Protein AF-A0A975F1Y7-F1 (afdb_monomer)

Foldseek 3Di:
DDDDDDDDDDDDDDDDDDDDDDDDDDDDDDDDDDDDDDDPPDDPPPPDDPCVPDPPVDDDDADPVCCCVPVNDDPDDLVPLDKQDWQLWAWAWAADPVFIAIWIKGKAKDFDAQEEAEAQQEDPQCVVLLVLLLLLLVVVCCVVVLDHPVSNRGMYMYMYIPPSVDHGYDQFCSLVSNRSNNSHSNRFTWDILEYETFGAGNVFFTHADPRVQRSLQNSVVSNRAEYEGALVCPVVVVVHDCVSCPNHHYHHDGGSVVVCCNTGPDDPPPPDPDPDD

pLDDT: mean 81.06, std 23.64, range [28.02, 98.81]

Structure (mmCIF, N/CA/C/O backbone):
data_AF-A0A975F1Y7-F1
#
_entry.id   AF-A0A975F1Y7-F1
#
loop_
_atom_site.group_PDB
_atom_site.id
_atom_site.type_symbol
_atom_site.label_atom_id
_atom_site.label_alt_id
_atom_site.label_comp_id
_atom_site.label_asym_id
_atom_site.label_entity_id
_atom_site.label_seq_id
_atom_site.pdbx_PDB_ins_code
_atom_site.Cartn_x
_atom_site.Cartn_y
_atom_site.Cartn_z
_atom_site.occupancy
_atom_site.B_iso_or_equiv
_atom_site.auth_seq_id
_atom_site.auth_comp_id
_atom_site.auth_asym_id
_atom_site.auth_atom_id
_atom_site.pdbx_PDB_model_num
ATOM 1 N N . MET A 1 1 ? -8.663 46.714 28.901 1.00 43.34 1 MET A N 1
ATOM 2 C CA . MET A 1 1 ? -7.211 46.955 29.043 1.00 43.34 1 MET A CA 1
ATOM 3 C C . MET A 1 1 ? -6.594 46.725 27.679 1.00 43.34 1 MET A C 1
ATOM 5 O O . MET A 1 1 ? -6.976 45.753 27.040 1.00 43.34 1 MET A O 1
ATOM 9 N N . ALA A 1 2 ? -5.765 47.654 27.210 1.00 31.47 2 ALA A N 1
ATOM 10 C CA . ALA A 1 2 ? -5.126 47.614 25.894 1.00 31.47 2 ALA A CA 1
ATOM 11 C C . ALA A 1 2 ? -3.602 47.457 26.053 1.00 31.47 2 ALA A C 1
ATOM 13 O O . ALA A 1 2 ? -3.114 47.397 27.181 1.00 31.47 2 ALA A O 1
ATOM 14 N N . ALA A 1 3 ? -2.886 47.345 24.935 1.00 35.34 3 ALA A N 1
ATOM 15 C CA . ALA A 1 3 ? -1.436 47.178 24.909 1.00 35.34 3 ALA A CA 1
ATOM 16 C C . ALA A 1 3 ? -0.674 48.422 25.398 1.00 35.34 3 ALA A C 1
ATOM 18 O O . ALA A 1 3 ? -1.178 49.537 25.275 1.00 35.34 3 ALA A O 1
ATOM 19 N N . ASP A 1 4 ? 0.567 48.211 25.840 1.00 32.22 4 ASP A N 1
ATOM 20 C CA . ASP A 1 4 ? 1.644 49.199 25.727 1.00 32.22 4 ASP A CA 1
ATOM 21 C C . ASP A 1 4 ? 3.014 48.494 25.631 1.00 32.22 4 ASP A C 1
ATOM 23 O O . ASP A 1 4 ? 3.216 47.477 26.303 1.00 32.22 4 ASP A O 1
ATOM 27 N N . SER A 1 5 ? 3.899 48.983 24.750 1.00 32.25 5 SER A N 1
ATOM 28 C CA . SER A 1 5 ? 5.365 48.754 24.672 1.00 32.25 5 SER A CA 1
ATOM 29 C C . SER A 1 5 ? 5.975 49.279 23.349 1.00 32.25 5 SER A C 1
ATOM 31 O O . SER A 1 5 ? 6.384 48.514 22.476 1.00 32.25 5 SER A O 1
ATOM 33 N N . ALA A 1 6 ? 6.086 50.605 23.229 1.00 31.39 6 ALA A N 1
ATOM 34 C CA . ALA A 1 6 ? 7.204 51.285 22.538 1.00 31.39 6 ALA A CA 1
ATOM 35 C C . ALA A 1 6 ? 8.163 51.845 23.630 1.00 31.39 6 ALA A C 1
ATOM 37 O O . ALA A 1 6 ? 7.806 51.778 24.804 1.00 31.39 6 ALA A O 1
ATOM 38 N N . GLU A 1 7 ? 9.375 52.385 23.435 1.00 32.91 7 GLU A N 1
ATOM 39 C CA . GLU A 1 7 ? 10.315 52.662 22.316 1.00 32.91 7 GLU A CA 1
ATOM 40 C C . GLU A 1 7 ? 11.745 52.673 22.964 1.00 32.91 7 GLU A C 1
ATOM 42 O O . GLU A 1 7 ? 11.832 52.498 24.180 1.00 32.91 7 GLU A O 1
ATOM 47 N N . ALA A 1 8 ? 12.936 52.822 22.365 1.00 32.03 8 ALA A N 1
ATOM 48 C CA . ALA A 1 8 ? 13.512 53.177 21.052 1.00 32.03 8 ALA A CA 1
ATOM 49 C C . ALA A 1 8 ? 14.822 52.333 20.880 1.00 32.03 8 ALA A C 1
ATOM 51 O O . ALA A 1 8 ? 15.229 51.674 21.837 1.00 32.03 8 ALA A O 1
ATOM 52 N N . ALA A 1 9 ? 15.516 52.140 19.747 1.00 30.98 9 ALA A N 1
ATOM 53 C CA . ALA A 1 9 ? 15.849 52.918 18.538 1.00 30.98 9 ALA A CA 1
ATOM 54 C C . ALA A 1 9 ? 17.045 53.906 18.665 1.00 30.98 9 ALA A C 1
ATOM 56 O O . ALA A 1 9 ? 16.924 54.943 19.304 1.00 30.98 9 ALA A O 1
ATOM 57 N N . ASP A 1 10 ? 18.169 53.549 18.016 1.00 28.97 10 ASP A N 1
ATOM 58 C CA . ASP A 1 10 ? 19.201 54.395 17.357 1.00 28.97 10 ASP A CA 1
ATOM 59 C C . ASP A 1 10 ? 20.034 53.426 16.455 1.00 28.97 10 ASP A C 1
ATOM 61 O O . ASP A 1 10 ? 20.321 52.310 16.893 1.00 28.97 10 ASP A O 1
ATOM 65 N N . GLU A 1 11 ? 20.224 53.585 15.131 1.00 33.41 11 GLU A N 1
ATOM 66 C CA . GLU A 1 11 ? 21.021 54.578 14.357 1.00 33.41 11 GLU A CA 1
ATOM 67 C C . GLU A 1 11 ? 22.553 54.475 14.623 1.00 33.41 11 GLU A C 1
ATOM 69 O O . GLU A 1 11 ? 22.964 54.374 15.771 1.00 33.41 11 GLU A O 1
ATOM 74 N N . LYS A 1 12 ? 23.503 54.440 13.657 1.00 29.36 12 LYS A N 1
ATOM 75 C CA . LYS A 1 12 ? 23.581 54.729 12.188 1.00 29.36 12 LYS A CA 1
ATOM 76 C C . LYS A 1 12 ? 24.566 53.737 11.488 1.00 29.36 12 LYS A C 1
ATOM 78 O O . LYS A 1 12 ? 25.016 52.806 12.144 1.00 29.36 12 LYS A O 1
ATOM 83 N N . ASP A 1 13 ? 24.990 53.811 10.214 1.00 29.44 13 ASP A N 1
ATOM 84 C CA . ASP A 1 13 ? 24.836 54.792 9.112 1.00 29.44 13 ASP A CA 1
ATOM 85 C C . ASP A 1 13 ? 24.976 54.107 7.721 1.00 29.44 13 ASP A C 1
ATOM 87 O O . ASP A 1 13 ? 25.241 52.905 7.648 1.00 29.44 13 ASP A O 1
ATOM 91 N N . ALA A 1 14 ? 24.809 54.840 6.611 1.00 31.58 14 ALA A N 1
ATOM 92 C CA . ALA A 1 14 ? 24.624 54.280 5.262 1.00 31.58 14 ALA A CA 1
ATOM 93 C C . ALA A 1 14 ? 25.691 54.649 4.202 1.00 31.58 14 ALA A C 1
ATOM 95 O O . ALA A 1 14 ? 26.149 55.785 4.113 1.00 31.58 14 ALA A O 1
ATOM 96 N N . SER A 1 15 ? 26.014 53.699 3.309 1.00 30.84 15 SER A N 1
ATOM 97 C CA . SER A 1 15 ? 26.345 53.896 1.872 1.00 30.84 15 SER A CA 1
ATOM 98 C C . SER A 1 15 ? 26.738 52.556 1.203 1.00 30.84 15 SER A C 1
ATOM 100 O O . SER A 1 15 ? 27.209 51.648 1.874 1.00 30.84 15 SER A O 1
ATOM 102 N N . GLY A 1 16 ? 26.573 52.327 -0.109 1.00 28.02 16 GLY A N 1
ATOM 103 C CA . GLY A 1 16 ? 25.806 53.108 -1.088 1.00 28.02 16 GLY A CA 1
ATOM 104 C C . GLY A 1 16 ? 26.367 53.107 -2.521 1.00 28.02 16 GLY A C 1
ATOM 105 O O . GLY A 1 16 ? 26.964 54.111 -2.905 1.00 28.02 16 GLY A O 1
ATOM 106 N N . LYS A 1 17 ? 26.141 52.039 -3.316 1.00 30.20 17 LYS A N 1
ATOM 107 C CA . LYS A 1 17 ? 26.018 52.048 -4.802 1.00 30.20 17 LYS A CA 1
ATOM 108 C C . LYS A 1 17 ? 25.720 50.653 -5.386 1.00 30.20 17 LYS A C 1
ATOM 110 O O . LYS A 1 17 ? 25.860 49.650 -4.695 1.00 30.20 17 LYS A O 1
ATOM 115 N N . THR A 1 18 ? 25.271 50.623 -6.642 1.00 31.86 18 THR A N 1
ATOM 116 C CA . THR A 1 18 ? 24.782 49.450 -7.396 1.00 31.86 18 THR A CA 1
ATOM 117 C C . THR A 1 18 ? 25.649 49.131 -8.623 1.00 31.86 18 THR A C 1
ATOM 119 O O . THR A 1 18 ? 26.529 49.915 -8.967 1.00 31.86 18 THR A O 1
ATOM 122 N N . GLU A 1 19 ? 25.313 48.024 -9.307 1.00 30.73 19 GLU A N 1
ATOM 123 C CA . GLU A 1 19 ? 25.913 47.506 -10.558 1.00 30.73 19 GLU A CA 1
ATOM 124 C C . GLU A 1 19 ? 27.302 46.856 -10.350 1.00 30.73 19 GLU A C 1
ATOM 126 O O . GLU A 1 19 ? 28.127 47.336 -9.584 1.00 30.73 19 GLU A O 1
ATOM 131 N N . ASN A 1 20 ? 27.613 45.693 -10.933 1.00 29.20 20 ASN A N 1
ATOM 132 C CA . ASN A 1 20 ? 27.282 45.238 -12.289 1.00 29.20 20 ASN A CA 1
ATOM 133 C C . ASN A 1 20 ? 26.962 43.717 -12.362 1.00 29.20 20 ASN A C 1
ATOM 135 O O . ASN A 1 20 ? 27.080 43.002 -11.370 1.00 29.20 20 ASN A O 1
ATOM 139 N N . ALA A 1 21 ? 26.560 43.213 -13.532 1.00 32.88 21 ALA A N 1
ATOM 140 C CA . ALA A 1 21 ? 26.182 41.813 -13.761 1.00 32.88 21 ALA A CA 1
ATOM 141 C C . ALA A 1 21 ? 27.315 40.956 -14.364 1.00 32.88 21 ALA A C 1
ATOM 143 O O . ALA A 1 21 ? 28.029 41.425 -15.247 1.00 32.88 21 ALA A O 1
ATOM 144 N N . ALA A 1 22 ? 27.402 39.674 -13.974 1.00 31.03 22 ALA A N 1
ATOM 145 C CA . ALA A 1 22 ? 27.934 38.578 -14.803 1.00 31.03 22 ALA A CA 1
ATOM 146 C C . ALA A 1 22 ? 27.641 37.190 -14.192 1.00 31.03 22 ALA A C 1
ATOM 148 O O . ALA A 1 22 ? 27.620 37.016 -12.976 1.00 31.03 22 ALA A O 1
ATOM 149 N N . THR A 1 23 ? 27.469 36.181 -15.047 1.00 41.28 23 THR A N 1
ATOM 150 C CA . THR A 1 23 ? 27.440 34.753 -14.680 1.00 41.28 23 THR A CA 1
ATOM 151 C C . THR A 1 23 ? 28.843 34.227 -14.359 1.00 41.28 23 THR A C 1
ATOM 153 O O . THR A 1 23 ? 29.762 34.467 -15.140 1.00 41.28 23 THR A O 1
ATOM 156 N N . GLY A 1 24 ? 29.005 33.440 -13.288 1.00 30.34 24 GLY A N 1
ATOM 157 C CA . GLY A 1 24 ? 30.298 32.858 -12.896 1.00 30.34 24 GLY A CA 1
ATOM 158 C C . GLY A 1 24 ? 30.247 31.352 -12.623 1.00 30.34 24 GLY A C 1
ATOM 159 O O . GLY A 1 24 ? 29.897 30.927 -11.525 1.00 30.34 24 GLY A O 1
ATOM 160 N N . THR A 1 25 ? 30.644 30.532 -13.598 1.00 36.62 25 THR A N 1
ATOM 161 C CA . THR A 1 25 ? 30.942 29.103 -13.389 1.00 36.62 25 THR A CA 1
ATOM 162 C C . THR A 1 25 ? 32.277 28.929 -12.668 1.00 36.62 25 THR A C 1
ATOM 164 O O . THR A 1 25 ? 33.316 29.327 -13.194 1.00 36.62 25 THR A O 1
ATOM 167 N N . ALA A 1 26 ? 32.269 28.282 -11.501 1.00 32.66 26 ALA A N 1
ATOM 168 C CA . ALA A 1 26 ? 33.471 28.015 -10.711 1.00 32.66 26 ALA A CA 1
ATOM 169 C C . ALA A 1 26 ? 34.307 26.849 -11.282 1.00 32.66 26 ALA A C 1
ATOM 171 O O . ALA A 1 26 ? 34.247 25.718 -10.796 1.00 32.66 26 ALA A O 1
ATOM 172 N N . ALA A 1 27 ? 35.106 27.127 -12.314 1.00 32.88 27 ALA A N 1
ATOM 173 C CA . ALA A 1 27 ? 36.232 26.270 -12.681 1.00 32.88 27 ALA A CA 1
ATOM 174 C C . ALA A 1 27 ? 37.335 26.363 -11.607 1.00 32.88 27 ALA A C 1
ATOM 176 O O . ALA A 1 27 ? 37.556 27.431 -11.037 1.00 32.88 27 ALA A O 1
ATOM 177 N N . ARG A 1 28 ? 38.029 25.254 -11.319 1.00 33.81 28 ARG A N 1
ATOM 178 C CA . ARG A 1 28 ? 39.182 25.250 -10.399 1.00 33.81 28 ARG A CA 1
ATOM 179 C C . ARG A 1 28 ? 40.460 25.683 -11.122 1.00 33.81 28 ARG A C 1
ATOM 181 O O . ARG A 1 28 ? 40.644 25.370 -12.295 1.00 33.81 28 ARG A O 1
ATOM 188 N N . GLU A 1 29 ? 41.316 26.404 -10.406 1.00 30.94 29 GLU A N 1
ATOM 189 C CA . GLU A 1 29 ? 42.507 27.065 -10.951 1.00 30.94 29 GLU A CA 1
ATOM 190 C C . GLU A 1 29 ? 43.638 26.091 -11.349 1.00 30.94 29 GLU A C 1
ATOM 192 O O . GLU A 1 29 ? 43.764 25.012 -10.760 1.00 30.94 29 GLU A O 1
ATOM 197 N N . PRO A 1 30 ? 44.492 26.465 -12.324 1.00 35.59 30 PRO A N 1
ATOM 198 C CA . PRO A 1 30 ? 45.658 25.681 -12.717 1.00 35.59 30 PRO A CA 1
ATOM 199 C C . PRO A 1 30 ? 46.852 25.926 -11.780 1.00 35.59 30 PRO A C 1
ATOM 201 O O . PRO A 1 30 ? 47.239 27.067 -11.529 1.00 35.59 30 PRO A O 1
ATOM 204 N N . VAL A 1 31 ? 47.500 24.854 -11.321 1.00 34.03 31 VAL A N 1
ATOM 205 C CA . VAL A 1 31 ? 48.725 24.949 -10.510 1.00 34.03 31 VAL A CA 1
ATOM 206 C C . VAL A 1 31 ? 49.965 24.910 -11.406 1.00 34.03 31 VAL A C 1
ATOM 208 O O . VAL A 1 31 ? 50.196 23.913 -12.078 1.00 34.03 31 VAL A O 1
ATOM 211 N N . ALA A 1 32 ? 50.745 25.995 -11.346 1.00 34.56 32 ALA A N 1
ATOM 212 C CA . ALA A 1 32 ? 52.159 26.153 -11.719 1.00 34.56 32 ALA A CA 1
ATOM 213 C C . ALA A 1 32 ? 52.668 25.578 -13.064 1.00 34.56 32 ALA A C 1
ATOM 215 O O . ALA A 1 32 ? 52.721 24.374 -13.301 1.00 34.56 32 ALA A O 1
ATOM 216 N N . LYS A 1 33 ? 53.218 26.475 -13.890 1.00 37.59 33 LYS A N 1
ATOM 217 C CA . LYS A 1 33 ? 54.216 26.131 -14.912 1.00 37.59 33 LYS A CA 1
ATOM 218 C C . LYS A 1 33 ? 55.631 26.061 -14.311 1.00 37.59 33 LYS A C 1
ATOM 220 O O . LYS A 1 33 ? 55.882 26.595 -13.236 1.00 37.59 33 LYS A O 1
ATOM 225 N N . ASP A 1 34 ? 56.535 25.480 -15.100 1.00 38.31 34 ASP A N 1
ATOM 226 C CA . ASP A 1 34 ? 57.992 25.664 -15.079 1.00 38.31 34 ASP A CA 1
ATOM 227 C C . ASP A 1 34 ? 58.784 25.101 -13.882 1.00 38.31 34 ASP A C 1
ATOM 229 O O . ASP A 1 34 ? 59.298 25.819 -13.026 1.00 38.31 34 ASP A O 1
ATOM 233 N N . ALA A 1 35 ? 59.040 23.791 -13.946 1.00 33.22 35 ALA A N 1
ATOM 234 C CA . ALA A 1 35 ? 60.307 23.207 -13.507 1.00 33.22 35 ALA A CA 1
ATOM 235 C C . ALA A 1 35 ? 60.710 22.051 -14.445 1.00 33.22 35 ALA A C 1
ATOM 237 O O . ALA A 1 35 ? 59.853 21.287 -14.874 1.00 33.22 35 ALA A O 1
ATOM 238 N N . LEU A 1 36 ? 62.018 21.910 -14.711 1.00 34.06 36 LEU A N 1
ATOM 239 C CA . LEU A 1 36 ? 62.652 20.820 -15.481 1.00 34.06 36 LEU A CA 1
ATOM 240 C C . LEU A 1 36 ? 62.218 20.690 -16.958 1.00 34.06 36 LEU A C 1
ATOM 242 O O . LEU A 1 36 ? 61.336 19.914 -17.312 1.00 34.06 36 LEU A O 1
ATOM 246 N N . GLY A 1 37 ? 62.937 21.376 -17.852 1.00 46.44 37 GLY A N 1
ATOM 247 C CA . GLY A 1 37 ? 62.877 21.078 -19.285 1.00 46.44 37 GLY A CA 1
ATOM 248 C C . GLY A 1 37 ? 63.599 19.769 -19.638 1.00 46.44 37 GLY A C 1
ATOM 249 O O . GLY A 1 37 ? 64.687 19.501 -19.125 1.00 46.44 37 GLY A O 1
ATOM 250 N N . HIS A 1 38 ? 63.012 18.991 -20.548 1.00 39.75 38 HIS A N 1
ATOM 251 C CA . HIS A 1 38 ? 63.647 17.936 -21.349 1.00 39.75 38 HIS A CA 1
ATOM 252 C C . HIS A 1 38 ? 63.020 17.946 -22.756 1.00 39.75 38 HIS A C 1
ATOM 254 O O .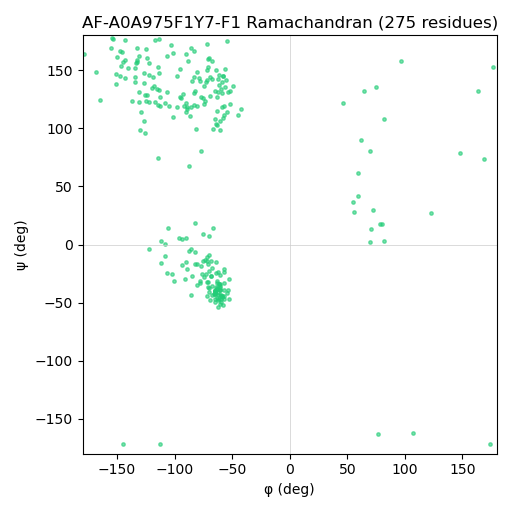 HIS A 1 38 ? 61.939 18.503 -22.945 1.00 39.75 38 HIS A O 1
ATOM 260 N N . ASN A 1 39 ? 63.729 17.395 -23.746 1.00 38.59 39 ASN A N 1
ATOM 261 C CA . ASN A 1 39 ? 63.444 17.603 -25.172 1.00 38.59 39 ASN A CA 1
ATOM 262 C C . ASN A 1 39 ? 62.026 17.174 -25.594 1.00 38.59 39 ASN A C 1
ATOM 264 O O . ASN A 1 39 ? 61.547 16.107 -25.214 1.00 38.59 39 ASN A O 1
ATOM 268 N N . SER A 1 40 ? 61.402 17.971 -26.464 1.00 45.50 40 SER A N 1
ATOM 269 C CA . SER A 1 40 ? 60.035 17.791 -26.979 1.00 45.50 40 SER A CA 1
ATOM 270 C C . SER A 1 40 ? 59.867 16.686 -28.035 1.00 45.50 40 SER A C 1
ATOM 272 O O . SER A 1 40 ? 58.799 16.582 -28.629 1.00 45.50 40 SER A O 1
ATOM 274 N N . ASP A 1 41 ? 60.899 15.870 -28.266 1.00 49.16 41 ASP A N 1
ATOM 275 C CA . ASP A 1 41 ? 60.965 14.891 -29.365 1.00 49.16 41 ASP A CA 1
ATOM 276 C C . ASP A 1 41 ? 60.773 13.434 -28.898 1.00 49.16 41 ASP A C 1
ATOM 278 O O . ASP A 1 41 ? 61.056 12.486 -29.632 1.00 49.16 41 ASP A O 1
ATOM 282 N N . ALA A 1 42 ? 60.284 13.231 -27.672 1.00 43.41 42 ALA A N 1
ATOM 283 C CA . ALA A 1 42 ? 59.738 11.940 -27.269 1.00 43.41 42 ALA A CA 1
ATOM 284 C C . ALA A 1 42 ? 58.367 11.751 -27.950 1.00 43.41 42 ALA A C 1
ATOM 286 O O . ALA A 1 42 ? 57.488 12.596 -27.754 1.00 43.41 42 ALA A O 1
ATOM 287 N N . PRO A 1 43 ? 58.140 10.676 -28.731 1.00 47.28 43 PRO A N 1
ATOM 288 C CA . PRO A 1 43 ? 56.824 10.426 -29.300 1.00 47.28 43 PRO A CA 1
ATOM 289 C C . PRO A 1 43 ? 55.810 10.237 -28.170 1.00 47.28 43 PRO A C 1
ATOM 291 O O . PRO A 1 43 ? 56.075 9.539 -27.188 1.00 47.28 43 PRO A O 1
ATOM 294 N N . VAL A 1 44 ? 54.629 10.839 -28.319 1.00 56.09 44 VAL A N 1
ATOM 295 C CA . VAL A 1 44 ? 53.490 10.524 -27.455 1.00 56.09 44 VAL A CA 1
ATOM 296 C C . VAL A 1 44 ? 53.105 9.082 -27.765 1.00 56.09 44 VAL A C 1
ATOM 298 O O . VAL A 1 44 ? 52.462 8.827 -28.780 1.00 56.09 44 VAL A O 1
ATOM 301 N N . ASN A 1 45 ? 53.552 8.144 -26.924 1.00 56.03 45 ASN A N 1
ATOM 302 C CA . ASN A 1 45 ? 53.195 6.735 -27.054 1.00 56.03 45 ASN A CA 1
A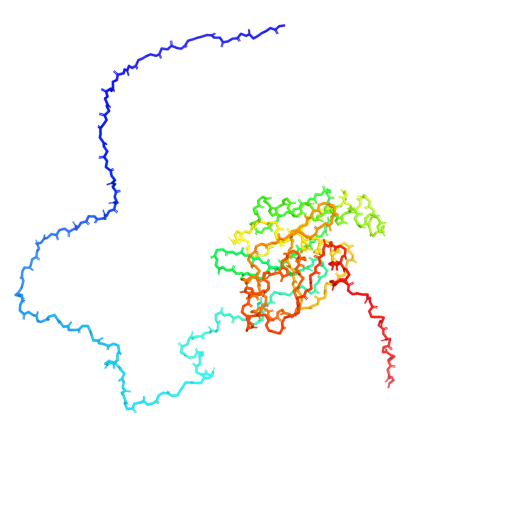TOM 303 C C . ASN A 1 45 ? 51.672 6.626 -27.145 1.00 56.03 45 ASN A C 1
ATOM 305 O O . ASN A 1 45 ? 50.961 7.069 -26.238 1.00 56.03 45 ASN A O 1
ATOM 309 N N . GLU A 1 46 ? 51.192 6.051 -28.247 1.00 62.09 46 GLU A N 1
ATOM 310 C CA . GLU A 1 46 ? 49.773 5.801 -28.460 1.00 62.09 46 GLU A CA 1
ATOM 311 C C . GLU A 1 46 ? 49.229 5.016 -27.264 1.00 62.09 46 GLU A C 1
ATOM 313 O O . GLU A 1 46 ? 49.837 4.032 -26.834 1.00 62.09 46 GLU A O 1
ATOM 318 N N . ILE A 1 47 ? 48.100 5.458 -26.701 1.00 62.97 47 ILE A N 1
ATOM 319 C CA . ILE A 1 47 ? 47.424 4.693 -25.652 1.00 62.97 47 ILE A CA 1
ATOM 320 C C . ILE A 1 47 ? 47.004 3.372 -26.308 1.00 62.97 47 ILE A C 1
ATOM 322 O O . ILE A 1 47 ? 46.190 3.414 -27.235 1.00 62.97 47 ILE A O 1
ATOM 326 N N . PRO A 1 48 ? 47.558 2.219 -25.890 1.00 61.19 48 PRO A N 1
ATOM 327 C CA . PRO A 1 48 ? 47.329 0.969 -26.593 1.00 61.19 48 PRO A CA 1
ATOM 328 C C . PRO A 1 48 ? 45.845 0.611 -26.535 1.00 61.19 48 PRO A C 1
ATOM 330 O O . PRO A 1 48 ? 45.252 0.558 -25.455 1.00 61.19 48 PRO A O 1
ATOM 333 N N . ASP A 1 49 ? 45.259 0.362 -27.708 1.00 67.75 49 ASP A N 1
ATOM 334 C CA . ASP A 1 49 ? 43.885 -0.121 -27.847 1.00 67.75 49 ASP A CA 1
ATOM 335 C C . ASP A 1 49 ? 43.673 -1.330 -26.921 1.00 67.75 49 ASP A C 1
ATOM 337 O O . ASP A 1 49 ? 44.521 -2.227 -26.857 1.00 67.75 49 ASP A O 1
ATOM 341 N N . ALA A 1 50 ? 42.537 -1.384 -26.223 1.00 63.84 50 ALA A N 1
ATOM 342 C CA . ALA A 1 50 ? 42.161 -2.523 -25.389 1.00 63.84 50 ALA A CA 1
ATOM 343 C C . ALA A 1 50 ? 42.217 -3.850 -26.175 1.00 63.84 50 ALA A C 1
ATOM 345 O O . ALA A 1 50 ? 42.547 -4.891 -25.607 1.00 63.84 50 ALA A O 1
ATOM 346 N N . LEU A 1 51 ? 41.979 -3.811 -27.493 1.00 65.06 51 LEU A N 1
ATOM 347 C CA . LEU A 1 51 ? 42.088 -4.965 -28.391 1.00 65.06 51 LEU A CA 1
ATOM 348 C C . LEU A 1 51 ? 43.533 -5.440 -28.649 1.00 65.06 51 LEU A C 1
ATOM 350 O O . LEU A 1 51 ? 43.716 -6.563 -29.117 1.00 65.06 51 LEU A O 1
ATOM 354 N N . SER A 1 52 ? 44.559 -4.633 -28.351 1.00 66.25 52 SER A N 1
ATOM 355 C CA . SER A 1 52 ? 45.979 -5.017 -28.493 1.00 66.25 52 SER A CA 1
ATOM 356 C C . SER A 1 52 ? 46.478 -5.934 -27.369 1.00 66.25 52 SER A C 1
ATOM 358 O O . SER A 1 52 ? 47.461 -6.647 -27.551 1.00 66.25 52 SER A O 1
ATOM 360 N N . PHE A 1 53 ? 45.759 -5.984 -26.242 1.00 66.81 53 PHE A N 1
ATOM 361 C CA . PHE A 1 53 ? 46.011 -6.918 -25.138 1.00 66.81 53 PHE A CA 1
ATOM 362 C C . PHE A 1 53 ? 45.293 -8.266 -25.308 1.00 66.81 53 PHE A C 1
ATOM 364 O O . PHE A 1 53 ? 45.484 -9.172 -24.496 1.00 66.81 53 PHE A O 1
ATOM 371 N N . ILE A 1 54 ? 44.453 -8.413 -26.339 1.00 72.12 54 ILE A N 1
ATOM 372 C CA . ILE A 1 54 ? 43.691 -9.637 -26.592 1.00 72.12 54 ILE A CA 1
ATOM 373 C C . ILE A 1 54 ? 44.507 -10.567 -27.489 1.00 72.12 54 ILE A C 1
ATOM 375 O O . ILE A 1 54 ? 44.732 -10.290 -28.667 1.00 72.12 54 ILE A O 1
ATOM 379 N N . ASP A 1 55 ? 44.902 -11.706 -26.926 1.00 74.69 55 ASP A N 1
ATOM 380 C CA . ASP A 1 55 ? 45.481 -12.831 -27.657 1.00 74.69 55 ASP A CA 1
ATOM 381 C C . ASP A 1 55 ? 44.449 -13.398 -28.649 1.00 74.69 55 ASP A C 1
ATOM 383 O O . ASP A 1 55 ? 43.508 -14.094 -28.264 1.00 74.69 55 ASP A O 1
ATOM 387 N N . LYS A 1 56 ? 44.622 -13.071 -29.934 1.00 70.62 56 LYS A N 1
ATOM 388 C CA . LYS A 1 56 ? 43.679 -13.415 -31.011 1.00 70.62 56 LYS A CA 1
ATOM 389 C C . LYS A 1 56 ? 43.678 -14.900 -31.385 1.00 70.62 56 LYS A C 1
ATOM 391 O O . LYS A 1 56 ? 42.786 -15.315 -32.120 1.00 70.62 56 LYS A O 1
ATOM 396 N N . GLU A 1 57 ? 44.632 -15.694 -30.895 1.00 79.12 57 GLU A N 1
ATOM 397 C CA . GLU A 1 57 ? 44.668 -17.144 -31.123 1.00 79.12 57 GLU A CA 1
ATOM 398 C C . GLU A 1 57 ? 43.981 -17.927 -29.989 1.00 79.12 57 GLU A C 1
ATOM 400 O O . GLU A 1 57 ? 43.566 -19.073 -30.185 1.00 79.12 57 GLU A O 1
ATOM 405 N N . LYS A 1 58 ? 43.770 -17.315 -28.812 1.00 78.19 58 LYS A N 1
ATOM 406 C CA . LYS A 1 58 ? 43.027 -17.937 -27.705 1.00 78.19 58 LYS A CA 1
ATOM 407 C C . LYS A 1 58 ? 41.521 -17.703 -27.799 1.00 78.19 58 LYS A C 1
ATOM 409 O O . LYS A 1 58 ? 41.007 -16.624 -27.519 1.00 78.19 58 LYS A O 1
ATOM 414 N N . THR A 1 59 ? 40.786 -18.779 -28.075 1.00 79.00 59 THR A N 1
ATOM 415 C CA . THR A 1 59 ? 39.330 -18.817 -27.878 1.00 79.00 59 THR A CA 1
ATOM 416 C C . THR A 1 59 ? 39.005 -19.082 -26.408 1.00 79.00 59 THR A C 1
ATOM 418 O O . THR A 1 59 ? 39.341 -20.141 -25.877 1.00 79.00 59 THR A O 1
ATOM 421 N N . TYR A 1 60 ? 38.308 -18.150 -25.758 1.00 79.56 60 TYR A N 1
ATOM 422 C CA . TYR A 1 60 ? 37.789 -18.323 -24.401 1.00 79.56 60 TYR A CA 1
ATOM 423 C C . TYR A 1 60 ? 36.318 -18.740 -24.458 1.00 79.56 60 TYR A C 1
ATOM 425 O O . TYR A 1 60 ? 35.476 -17.992 -24.948 1.00 79.56 60 TYR A O 1
ATOM 433 N N . THR A 1 61 ? 36.005 -19.926 -23.935 1.00 85.75 61 THR A N 1
ATOM 434 C CA . THR A 1 61 ? 34.623 -20.298 -23.597 1.00 85.75 61 THR A CA 1
ATOM 435 C C . THR A 1 61 ? 34.394 -19.925 -22.137 1.00 85.75 61 THR A C 1
ATOM 437 O O . THR A 1 61 ? 35.222 -20.266 -21.298 1.00 85.75 61 THR A O 1
ATOM 440 N N . ILE A 1 62 ? 33.308 -19.206 -21.854 1.00 86.88 62 ILE A N 1
ATOM 441 C CA . ILE A 1 62 ? 32.887 -18.810 -20.505 1.00 86.88 62 ILE A CA 1
ATOM 442 C C . ILE A 1 62 ? 31.455 -19.312 -20.337 1.00 86.88 62 ILE A C 1
ATOM 444 O O . ILE A 1 62 ? 30.593 -18.974 -21.151 1.00 86.88 62 ILE A O 1
ATOM 448 N N . ASP A 1 63 ? 31.206 -20.119 -19.309 1.00 90.06 63 ASP A N 1
ATOM 449 C CA . ASP A 1 63 ? 29.881 -20.663 -19.002 1.00 90.06 63 ASP A CA 1
ATOM 450 C C . ASP A 1 63 ? 29.297 -20.114 -17.683 1.00 90.06 63 ASP A C 1
ATOM 452 O O . ASP A 1 63 ? 29.817 -19.172 -17.081 1.00 90.06 63 ASP A O 1
ATOM 456 N N . SER A 1 64 ? 28.170 -20.677 -17.236 1.00 87.00 64 SER A N 1
ATOM 457 C CA . SER A 1 64 ? 27.499 -20.257 -15.999 1.00 87.00 64 SER A CA 1
ATOM 458 C C . SER A 1 64 ? 28.257 -20.615 -14.712 1.00 87.00 64 SER A C 1
ATOM 460 O O . SER A 1 64 ? 28.025 -19.968 -13.692 1.00 87.00 64 SER A O 1
ATOM 462 N N . ALA A 1 65 ? 29.147 -21.612 -14.728 1.00 87.00 65 ALA A N 1
ATOM 463 C CA . ALA A 1 65 ? 29.986 -21.976 -13.586 1.00 87.00 65 ALA A CA 1
ATOM 464 C C . ALA A 1 65 ? 31.209 -21.048 -13.470 1.00 87.00 65 ALA A C 1
ATOM 466 O O . ALA A 1 65 ? 31.602 -20.674 -12.362 1.00 87.00 65 ALA A O 1
ATOM 467 N N . ASP A 1 66 ? 31.756 -20.599 -14.604 1.00 87.94 66 ASP A N 1
ATOM 468 C CA . ASP A 1 66 ? 32.827 -19.597 -14.667 1.00 87.94 66 ASP A CA 1
ATOM 469 C C . ASP A 1 66 ? 32.429 -18.223 -14.086 1.00 87.94 66 ASP A C 1
ATOM 471 O O . ASP A 1 66 ? 33.301 -17.466 -13.651 1.00 87.94 66 ASP A O 1
ATOM 475 N N . LEU A 1 67 ? 31.136 -17.876 -14.032 1.00 88.12 67 LEU A N 1
ATOM 476 C CA . LEU A 1 67 ? 30.677 -16.543 -13.602 1.00 88.12 67 LEU A CA 1
ATOM 477 C C . LEU A 1 67 ? 31.209 -16.135 -12.219 1.00 88.12 67 LEU A C 1
ATOM 479 O O . LEU A 1 67 ? 31.661 -15.005 -12.057 1.00 88.12 67 LEU A O 1
ATOM 483 N N . ASN A 1 68 ? 31.239 -17.047 -11.242 1.00 85.50 68 ASN A N 1
ATOM 484 C CA . ASN A 1 68 ? 31.736 -16.752 -9.888 1.00 85.50 68 ASN A CA 1
ATOM 485 C C . ASN A 1 68 ? 33.259 -16.487 -9.860 1.00 85.50 68 ASN A C 1
ATOM 487 O O . ASN A 1 68 ? 33.761 -15.743 -9.023 1.00 85.50 68 ASN A O 1
ATOM 491 N N . LYS A 1 69 ? 34.004 -17.061 -10.811 1.00 87.25 69 LYS A N 1
ATOM 492 C CA . LYS A 1 69 ? 35.456 -16.882 -10.970 1.00 87.25 69 LYS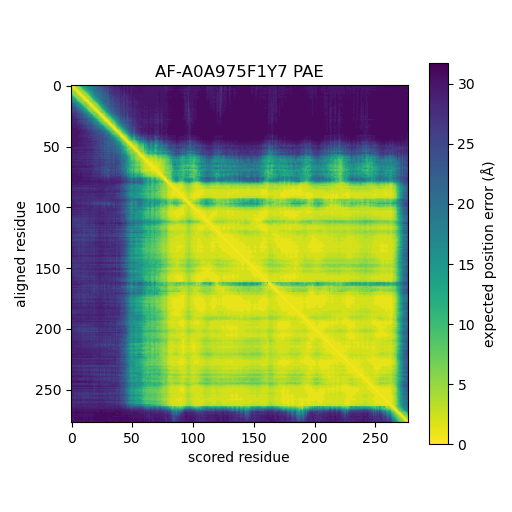 A CA 1
ATOM 493 C C . LYS A 1 69 ? 35.812 -15.539 -11.623 1.00 87.25 69 LYS A C 1
ATOM 495 O O . LYS A 1 69 ? 36.859 -14.989 -11.297 1.00 87.25 69 LYS A O 1
ATOM 500 N N . TYR A 1 70 ? 34.963 -15.009 -12.508 1.00 88.25 70 TYR A N 1
ATOM 501 C CA . TYR A 1 70 ? 35.219 -13.746 -13.221 1.00 88.25 70 TYR A CA 1
ATOM 502 C C . TYR A 1 70 ? 34.487 -12.524 -12.646 1.00 88.25 70 TYR A C 1
ATOM 504 O O . TYR A 1 70 ? 35.015 -11.419 -12.725 1.00 88.25 70 TYR A O 1
ATOM 512 N N . LEU A 1 71 ? 33.295 -12.704 -12.070 1.00 88.38 71 LEU A N 1
ATOM 513 C CA . LEU A 1 71 ? 32.459 -11.628 -11.515 1.00 88.38 71 LEU A CA 1
ATOM 514 C C . LEU A 1 71 ? 32.401 -11.641 -9.977 1.00 88.38 71 LEU A C 1
ATOM 516 O O . LEU A 1 71 ? 31.895 -10.698 -9.374 1.00 88.38 71 LEU A O 1
ATOM 520 N N . GLY A 1 72 ? 32.922 -12.692 -9.337 1.00 85.75 72 GLY A N 1
ATOM 521 C CA . GLY A 1 72 ? 32.780 -12.916 -7.901 1.00 85.75 72 GLY A CA 1
ATOM 522 C C . GLY A 1 72 ? 31.392 -13.434 -7.514 1.00 85.75 72 GLY A C 1
ATOM 523 O O . GLY A 1 72 ? 30.621 -13.922 -8.343 1.00 85.75 72 GLY A O 1
ATOM 524 N N . LYS A 1 73 ? 31.067 -13.330 -6.221 1.00 83.69 73 LYS A N 1
ATOM 525 C CA . LYS A 1 73 ? 29.767 -13.763 -5.690 1.00 83.69 73 LYS A CA 1
ATOM 526 C C . LYS A 1 73 ? 28.618 -12.968 -6.336 1.00 83.69 73 LYS A C 1
ATOM 528 O O . LYS A 1 73 ? 28.791 -11.771 -6.566 1.00 83.69 73 LYS A O 1
ATOM 533 N N . PRO A 1 74 ? 27.436 -13.579 -6.555 1.00 77.56 74 PRO A N 1
ATOM 534 C CA . PRO A 1 74 ? 26.245 -12.853 -6.988 1.00 77.56 74 PRO A CA 1
ATOM 535 C C . PRO A 1 74 ? 25.954 -11.643 -6.091 1.00 77.56 74 PRO A C 1
ATOM 537 O O . PRO A 1 74 ? 25.970 -11.754 -4.868 1.00 77.56 74 PRO A O 1
ATOM 540 N N . VAL A 1 75 ? 25.698 -10.493 -6.720 1.00 73.62 75 VAL A N 1
ATOM 541 C CA . VAL A 1 75 ? 25.379 -9.218 -6.043 1.00 73.62 75 VAL A CA 1
ATOM 542 C C . VAL A 1 75 ? 23.897 -9.131 -5.648 1.00 73.62 75 VAL A C 1
ATOM 544 O O . VAL A 1 75 ? 23.536 -8.321 -4.804 1.00 73.62 75 VAL A O 1
ATOM 547 N N . PHE A 1 76 ? 23.058 -9.981 -6.243 1.00 69.56 76 PHE A N 1
ATOM 548 C CA . PHE A 1 76 ? 21.631 -10.120 -5.953 1.00 69.56 76 PHE A CA 1
ATOM 549 C C . PHE A 1 76 ? 21.337 -11.590 -5.645 1.00 69.56 76 PHE A C 1
ATOM 551 O O . PHE A 1 76 ? 21.853 -12.468 -6.345 1.00 69.56 76 PHE A O 1
ATOM 558 N N . ASP A 1 77 ? 20.499 -11.857 -4.646 1.00 66.06 77 ASP A N 1
ATOM 559 C CA . ASP A 1 77 ? 20.049 -13.205 -4.283 1.00 66.06 77 ASP A CA 1
ATOM 560 C C . ASP A 1 77 ? 18.533 -13.341 -4.521 1.00 66.06 77 ASP A C 1
ATOM 562 O O . ASP A 1 77 ? 17.733 -12.493 -4.132 1.00 66.06 77 ASP A O 1
ATOM 566 N N . GLU A 1 78 ? 18.098 -14.438 -5.148 1.00 60.81 78 GLU A N 1
ATOM 567 C CA . GLU A 1 78 ? 16.670 -14.728 -5.355 1.00 60.81 78 GLU A CA 1
ATOM 568 C C . GLU A 1 78 ? 15.905 -14.938 -4.028 1.00 60.81 78 GLU A C 1
ATOM 570 O O . GLU A 1 78 ? 14.666 -14.875 -3.989 1.00 60.81 78 GLU A O 1
ATOM 575 N N . SER A 1 79 ? 16.618 -15.144 -2.913 1.00 58.38 79 SER A N 1
ATOM 576 C CA . SER A 1 79 ? 16.029 -15.135 -1.571 1.00 58.38 79 SER A CA 1
ATOM 577 C C . SER A 1 79 ? 15.442 -13.764 -1.189 1.00 58.38 79 SER A C 1
ATOM 579 O O . SER A 1 79 ? 14.384 -13.733 -0.549 1.00 58.38 79 SER A O 1
ATOM 581 N N . GLU A 1 80 ? 16.019 -12.658 -1.685 1.00 65.94 80 GLU A N 1
ATOM 582 C CA . GLU A 1 80 ? 15.663 -11.260 -1.366 1.00 65.94 80 GLU A CA 1
ATOM 583 C C . GLU A 1 80 ? 14.299 -10.822 -1.928 1.00 65.94 80 GLU A C 1
ATOM 585 O O . GLU A 1 80 ? 13.791 -9.756 -1.575 1.00 65.94 80 GLU A O 1
ATOM 590 N N . VAL A 1 81 ? 13.661 -11.641 -2.777 1.00 81.50 81 VAL A N 1
ATOM 591 C CA . VAL A 1 81 ? 12.323 -11.357 -3.319 1.00 81.50 81 VAL A CA 1
ATOM 592 C C . VAL A 1 81 ? 11.317 -11.190 -2.173 1.00 81.50 81 VAL A C 1
ATOM 594 O O . VAL A 1 81 ? 10.932 -12.166 -1.518 1.00 81.50 81 VAL A O 1
ATOM 597 N N . LYS A 1 82 ? 10.878 -9.940 -1.980 1.00 86.31 82 LYS A N 1
ATOM 598 C CA . LYS A 1 82 ? 9.952 -9.457 -0.944 1.00 86.31 82 LYS A CA 1
ATOM 599 C C . LYS A 1 82 ? 8.609 -10.214 -1.016 1.00 86.31 82 LYS A C 1
ATOM 601 O O . LYS A 1 82 ? 7.922 -10.176 -2.037 1.00 86.31 82 LYS A O 1
ATOM 606 N N . LYS A 1 83 ? 8.219 -10.919 0.060 1.00 89.62 83 LYS A N 1
ATOM 607 C CA . LYS A 1 83 ? 7.031 -11.807 0.110 1.00 89.62 83 LYS A CA 1
ATOM 608 C C . LYS A 1 83 ? 6.163 -11.536 1.345 1.00 89.62 83 LYS A C 1
ATOM 610 O O . LYS A 1 83 ? 6.613 -11.715 2.471 1.00 89.62 83 LYS A O 1
ATOM 615 N N . ALA A 1 84 ? 4.891 -11.206 1.132 1.00 93.38 84 ALA A N 1
ATOM 616 C CA . ALA A 1 84 ? 3.894 -11.100 2.197 1.00 93.38 84 ALA A CA 1
ATOM 617 C C . ALA A 1 84 ? 3.342 -12.496 2.554 1.00 93.38 84 ALA A C 1
ATOM 619 O O . ALA A 1 84 ? 2.506 -13.038 1.829 1.00 93.38 84 ALA A O 1
ATOM 620 N N . VAL A 1 85 ? 3.856 -13.104 3.630 1.00 93.88 85 VAL A N 1
ATOM 621 C CA . VAL A 1 85 ? 3.517 -14.484 4.056 1.00 93.88 85 VAL A CA 1
ATOM 622 C C . VAL A 1 85 ? 2.959 -14.600 5.478 1.00 93.88 85 VAL A C 1
ATOM 624 O O . VAL A 1 85 ? 2.549 -15.687 5.879 1.00 93.88 85 VAL A O 1
ATOM 627 N N . VAL A 1 86 ? 2.900 -13.496 6.226 1.00 95.88 86 VAL A N 1
ATOM 628 C CA . VAL A 1 86 ? 2.319 -13.431 7.579 1.00 95.88 86 VAL A CA 1
ATOM 629 C C . VAL A 1 86 ? 1.192 -12.390 7.637 1.00 95.88 86 VAL A C 1
ATOM 631 O O . VAL A 1 86 ? 1.175 -11.470 6.809 1.00 95.88 86 VAL A O 1
ATOM 634 N N . PRO A 1 87 ? 0.234 -12.503 8.576 1.00 98.00 87 PRO A N 1
ATOM 635 C CA . PRO A 1 87 ? -0.768 -11.463 8.788 1.00 98.00 87 PRO A CA 1
ATOM 636 C C . PRO A 1 87 ? -0.100 -10.129 9.125 1.00 98.00 87 PRO A C 1
ATOM 638 O O . PRO A 1 87 ? 0.948 -10.099 9.765 1.00 98.00 87 PRO A O 1
ATOM 641 N N . GLY A 1 88 ? -0.694 -9.032 8.668 1.00 98.06 88 GLY A N 1
ATOM 642 C CA . GLY A 1 88 ? -0.098 -7.702 8.770 1.00 98.06 88 GLY A CA 1
ATOM 643 C C . GLY A 1 88 ? 0.963 -7.399 7.711 1.00 98.06 88 GLY A C 1
ATOM 644 O O . GLY A 1 88 ? 1.709 -6.446 7.891 1.00 98.06 88 GLY A O 1
ATOM 645 N N . THR A 1 89 ? 1.035 -8.151 6.604 1.00 98.25 89 THR A N 1
ATOM 646 C CA . THR A 1 89 ? 1.922 -7.827 5.465 1.00 98.25 89 THR A CA 1
ATOM 647 C C . THR A 1 89 ? 1.186 -7.759 4.123 1.00 98.25 89 THR A C 1
ATOM 649 O O . THR A 1 89 ? 0.225 -8.502 3.895 1.00 98.25 89 THR A O 1
ATOM 652 N N . ALA A 1 90 ? 1.651 -6.882 3.224 1.00 98.31 90 ALA A N 1
ATOM 653 C CA . ALA A 1 90 ? 1.232 -6.800 1.819 1.00 98.31 90 ALA A CA 1
ATOM 654 C C . ALA A 1 90 ? 2.365 -6.276 0.909 1.00 98.31 90 ALA A C 1
ATOM 656 O O . ALA A 1 90 ? 3.313 -5.655 1.389 1.00 98.31 90 ALA A O 1
ATOM 657 N N . ILE A 1 91 ? 2.265 -6.513 -0.409 1.00 97.75 91 ILE A N 1
ATOM 658 C CA . ILE A 1 91 ? 3.228 -6.014 -1.411 1.00 97.75 91 ILE A CA 1
ATOM 659 C C . ILE A 1 91 ? 2.633 -4.844 -2.203 1.00 97.75 91 ILE A C 1
ATOM 661 O O . ILE A 1 91 ? 1.631 -4.993 -2.908 1.00 97.75 91 ILE A O 1
ATOM 665 N N . GLY A 1 92 ? 3.283 -3.686 -2.120 1.00 97.12 92 GLY A N 1
ATOM 666 C CA . GLY A 1 92 ? 3.002 -2.491 -2.912 1.00 97.12 92 GLY A CA 1
ATOM 667 C C . GLY A 1 92 ? 3.989 -2.304 -4.065 1.00 97.12 92 GLY A C 1
ATOM 668 O O . GLY A 1 92 ? 5.063 -2.903 -4.075 1.00 97.12 92 GLY A O 1
ATOM 669 N N . LEU A 1 93 ? 3.651 -1.437 -5.022 1.00 96.00 93 LEU A N 1
ATOM 670 C CA . LEU A 1 93 ? 4.564 -0.997 -6.084 1.00 96.00 93 LEU A CA 1
ATOM 671 C C . LEU A 1 93 ? 4.812 0.511 -5.988 1.00 96.00 93 LEU A C 1
ATOM 673 O O . LEU A 1 93 ? 3.874 1.306 -6.079 1.00 96.00 93 LEU A O 1
ATOM 677 N N . ALA A 1 94 ? 6.078 0.894 -5.852 1.00 89.44 94 ALA A N 1
ATOM 678 C CA . ALA A 1 94 ? 6.535 2.275 -5.751 1.00 89.44 94 ALA A CA 1
ATOM 679 C C . ALA A 1 94 ? 7.237 2.744 -7.032 1.00 89.44 94 ALA A C 1
ATOM 681 O O . ALA A 1 94 ? 7.677 1.946 -7.860 1.00 89.44 94 ALA A O 1
ATOM 682 N N . TRP A 1 95 ? 7.348 4.063 -7.173 1.00 82.06 95 TRP A N 1
ATOM 683 C CA . TRP A 1 95 ? 8.222 4.721 -8.140 1.00 82.06 95 TRP A CA 1
ATOM 684 C C . TRP A 1 95 ? 9.243 5.554 -7.362 1.00 82.06 95 TRP A C 1
ATOM 686 O O . TRP A 1 95 ? 8.881 6.214 -6.391 1.00 82.06 95 TRP A O 1
ATOM 696 N N . THR A 1 96 ? 10.505 5.502 -7.775 1.00 76.38 96 THR A N 1
ATOM 697 C CA . THR A 1 96 ? 11.633 6.225 -7.177 1.00 76.38 96 THR A CA 1
ATOM 698 C C . THR A 1 96 ? 12.442 6.907 -8.282 1.00 76.38 96 THR A C 1
ATOM 700 O O . THR A 1 96 ? 12.289 6.583 -9.462 1.00 76.38 96 THR A O 1
ATOM 703 N N . SER A 1 97 ? 13.375 7.785 -7.911 1.00 71.25 97 SER A N 1
ATOM 704 C CA . SER A 1 97 ? 14.349 8.377 -8.843 1.00 71.25 97 SER A CA 1
ATOM 705 C C . SER A 1 97 ? 15.207 7.342 -9.591 1.00 71.25 97 SER A C 1
ATOM 707 O O . SER A 1 97 ? 15.682 7.632 -10.685 1.00 71.25 97 SER A O 1
ATOM 709 N N . MET A 1 98 ? 15.366 6.131 -9.044 1.00 72.88 98 MET A N 1
ATOM 710 C CA . MET A 1 98 ? 16.105 5.017 -9.658 1.00 72.88 98 MET A CA 1
ATOM 711 C C . MET A 1 98 ? 15.203 4.064 -10.471 1.00 72.88 98 MET A C 1
ATOM 713 O O . MET A 1 98 ? 15.669 3.040 -10.973 1.00 72.88 98 MET A O 1
ATOM 717 N N . GLY A 1 99 ? 13.911 4.382 -10.611 1.00 83.19 99 GLY A N 1
ATOM 718 C CA . GLY A 1 99 ? 12.897 3.541 -11.249 1.00 83.19 99 GLY A CA 1
ATOM 719 C C . GLY A 1 99 ? 11.931 2.904 -10.244 1.00 83.19 99 GLY A C 1
ATOM 720 O O . GLY A 1 99 ? 11.776 3.370 -9.117 1.00 83.19 99 GLY A O 1
ATOM 721 N N . GLY A 1 100 ? 11.224 1.854 -10.662 1.00 86.31 100 GLY A N 1
ATOM 722 C CA . GLY A 1 100 ? 10.233 1.186 -9.813 1.00 86.31 100 GLY A CA 1
ATOM 723 C C . GLY A 1 100 ? 10.851 0.212 -8.808 1.00 86.31 100 GLY A C 1
ATOM 724 O O . GLY A 1 100 ? 11.827 -0.466 -9.132 1.00 86.31 100 GLY A O 1
ATOM 725 N N . ASP A 1 101 ? 10.210 0.071 -7.645 1.00 90.06 101 ASP A N 1
ATOM 726 C CA . ASP A 1 101 ? 10.497 -0.968 -6.641 1.00 90.06 101 ASP A CA 1
ATOM 727 C C . ASP A 1 101 ? 9.201 -1.649 -6.154 1.00 90.06 101 ASP A C 1
ATOM 729 O O . ASP A 1 101 ? 8.100 -1.097 -6.248 1.00 90.06 101 ASP A O 1
ATOM 733 N N . THR A 1 102 ? 9.333 -2.867 -5.633 1.00 92.19 102 THR A N 1
ATOM 734 C CA . THR A 1 102 ? 8.320 -3.535 -4.808 1.00 92.19 102 THR A CA 1
ATOM 735 C C . THR A 1 102 ? 8.544 -3.198 -3.338 1.00 92.19 102 THR A C 1
ATOM 737 O O . THR A 1 102 ? 9.582 -3.547 -2.784 1.00 92.19 102 THR A O 1
ATOM 740 N N . LEU A 1 103 ? 7.551 -2.619 -2.669 1.00 92.75 103 LEU A N 1
ATOM 741 C CA . LEU A 1 103 ? 7.594 -2.403 -1.223 1.00 92.75 103 LEU A CA 1
ATOM 742 C C . LEU A 1 103 ? 6.902 -3.559 -0.501 1.00 92.75 103 LEU A C 1
ATOM 744 O O . LEU A 1 103 ? 5.732 -3.832 -0.763 1.00 92.75 103 LEU A O 1
ATOM 74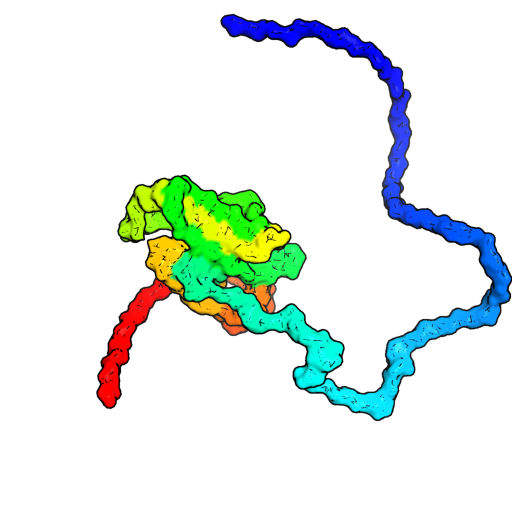8 N N . LEU A 1 104 ? 7.588 -4.192 0.448 1.00 95.62 104 LEU A N 1
ATOM 749 C CA . LEU A 1 104 ? 6.909 -4.912 1.524 1.00 95.62 104 LEU A CA 1
ATOM 750 C C . LEU A 1 104 ? 6.402 -3.856 2.515 1.00 95.62 104 LEU A C 1
ATOM 752 O O . LEU A 1 104 ? 7.173 -2.994 2.929 1.00 95.62 104 LEU A O 1
ATOM 756 N N . ILE A 1 105 ? 5.113 -3.883 2.850 1.00 97.69 105 ILE A N 1
ATOM 757 C CA . ILE A 1 105 ? 4.532 -3.020 3.885 1.00 97.69 105 ILE A CA 1
ATOM 758 C C . ILE A 1 105 ? 4.076 -3.916 5.027 1.00 97.69 105 ILE A C 1
ATOM 760 O O . ILE A 1 105 ? 3.226 -4.790 4.835 1.00 97.69 105 ILE A O 1
ATOM 764 N N . GLU A 1 106 ? 4.643 -3.681 6.202 1.00 98.25 106 GLU A N 1
ATOM 765 C CA . GLU A 1 106 ? 4.513 -4.513 7.394 1.00 98.25 106 GLU A CA 1
ATOM 766 C C . GLU A 1 106 ? 3.758 -3.752 8.483 1.00 98.25 106 GLU A C 1
ATOM 768 O O . GLU A 1 106 ? 3.864 -2.532 8.587 1.00 98.25 106 GLU A O 1
ATOM 773 N N . SER A 1 107 ? 2.994 -4.453 9.313 1.00 98.56 107 SER A N 1
ATOM 774 C CA . SER A 1 107 ? 2.353 -3.857 10.480 1.00 98.56 107 SER A CA 1
ATOM 775 C C . SER A 1 107 ? 2.163 -4.857 11.609 1.00 98.56 107 SER A C 1
ATOM 777 O O . SER A 1 107 ? 1.896 -6.037 11.379 1.00 98.56 107 SER A O 1
ATOM 779 N N . ILE A 1 108 ? 2.262 -4.352 12.833 1.00 98.56 108 ILE A N 1
ATOM 780 C CA . ILE A 1 108 ? 1.998 -5.079 14.073 1.00 98.56 108 ILE A CA 1
ATOM 781 C C . ILE A 1 108 ? 1.074 -4.254 14.971 1.00 98.56 108 ILE A C 1
ATOM 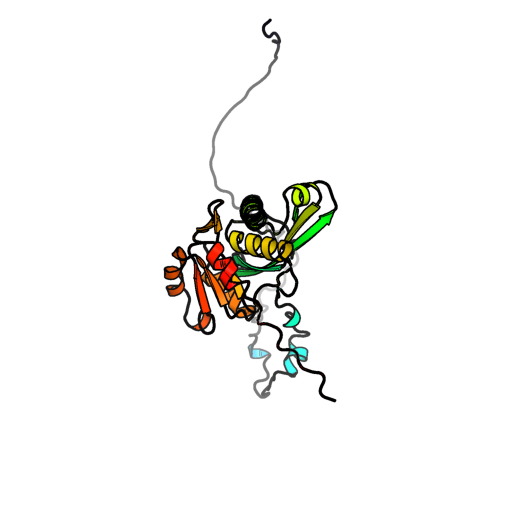783 O O . ILE A 1 108 ? 0.934 -3.042 14.802 1.00 98.56 108 ILE A O 1
ATOM 787 N N . ALA A 1 109 ? 0.463 -4.912 15.953 1.00 98.12 109 ALA A N 1
ATOM 788 C CA . ALA A 1 109 ? -0.226 -4.238 17.044 1.00 98.12 109 ALA A CA 1
ATOM 789 C C . ALA A 1 109 ? 0.138 -4.876 18.384 1.00 98.12 109 ALA A C 1
ATOM 791 O O . ALA A 1 109 ? 0.323 -6.092 18.467 1.00 98.12 109 ALA A O 1
ATOM 792 N N . PHE A 1 110 ? 0.237 -4.052 19.423 1.00 98.19 110 PHE A N 1
ATOM 793 C CA . PHE A 1 110 ? 0.600 -4.476 20.774 1.00 98.19 110 PHE A CA 1
ATOM 794 C C . PHE A 1 110 ? -0.114 -3.623 21.838 1.00 98.19 110 PHE A C 1
ATOM 796 O O . PHE A 1 110 ? -0.456 -2.471 21.557 1.00 98.19 110 PHE A O 1
ATOM 803 N N . PRO A 1 111 ? -0.345 -4.150 23.058 1.00 98.00 111 PRO A N 1
ATOM 804 C CA . PRO A 1 111 ? -1.041 -3.412 24.109 1.00 98.00 111 PRO A CA 1
ATOM 805 C C . PRO A 1 111 ? -0.329 -2.107 24.483 1.00 98.00 111 PRO A C 1
ATOM 807 O O . PRO A 1 111 ? 0.881 -2.090 24.703 1.00 98.00 111 PRO A O 1
ATOM 810 N N . GLY A 1 112 ? -1.088 -1.020 24.597 1.00 96.75 112 GLY A N 1
ATOM 811 C CA . GLY A 1 112 ? -0.566 0.311 24.903 1.00 96.75 112 GLY A CA 1
ATOM 812 C C . GLY A 1 112 ? -1.649 1.386 24.831 1.00 96.75 112 GLY A C 1
ATOM 813 O O . GLY A 1 112 ? -2.831 1.080 24.694 1.00 96.75 112 GLY A O 1
ATOM 814 N N . LYS A 1 113 ? -1.267 2.661 24.930 1.00 95.56 113 LYS A N 1
ATOM 815 C CA . LYS A 1 113 ? -2.208 3.769 24.713 1.00 95.56 113 LYS A CA 1
ATOM 816 C C . LYS A 1 113 ? -2.473 3.904 23.213 1.00 95.56 113 LYS A C 1
ATOM 818 O O . LYS A 1 113 ? -1.516 4.069 22.469 1.00 95.56 113 LYS A O 1
ATOM 823 N N . GLY A 1 114 ? -3.744 3.884 22.805 1.00 95.62 114 GLY A N 1
ATOM 824 C CA . GLY A 1 114 ? -4.173 3.960 21.405 1.00 95.62 114 GLY A CA 1
ATOM 825 C C . GLY A 1 114 ? -3.441 5.029 20.592 1.00 95.62 114 GLY A C 1
ATOM 826 O O . GLY A 1 114 ? -3.615 6.226 20.831 1.00 95.62 114 GLY A O 1
ATOM 827 N N . SER A 1 115 ? -2.616 4.583 19.647 1.00 96.62 115 SER A N 1
ATOM 828 C CA . SER A 1 115 ? -1.769 5.419 18.794 1.00 96.62 115 SER A CA 1
ATOM 829 C C . SER A 1 115 ? -1.441 4.708 17.477 1.00 96.62 115 SER A C 1
ATOM 831 O O . SER A 1 115 ? -1.701 3.512 17.306 1.00 96.62 115 SER A O 1
ATOM 833 N N . VAL A 1 116 ? -0.862 5.467 16.546 1.00 97.44 116 VAL A N 1
ATOM 834 C CA . VAL A 1 116 ? -0.333 4.965 15.277 1.00 97.44 116 VAL A CA 1
ATOM 835 C C . VAL A 1 116 ? 1.131 5.366 15.191 1.00 97.44 116 VAL A C 1
ATOM 837 O O . VAL A 1 116 ? 1.463 6.535 15.377 1.00 97.44 116 VAL A O 1
ATOM 840 N N . GLU A 1 117 ? 2.000 4.407 14.905 1.00 97.94 117 GLU A N 1
ATOM 841 C CA . GLU A 1 117 ? 3.428 4.632 14.692 1.00 97.94 117 GLU A CA 1
ATOM 842 C C . GLU A 1 117 ? 3.765 4.316 13.231 1.00 97.94 117 GLU A C 1
ATOM 844 O O . GLU A 1 117 ? 3.327 3.301 12.690 1.00 97.94 117 GLU A O 1
ATOM 849 N N . LEU A 1 118 ? 4.519 5.202 12.575 1.00 97.75 118 LEU A N 1
ATOM 850 C CA . LEU A 1 118 ? 4.846 5.122 11.148 1.00 97.75 118 LEU A CA 1
ATOM 851 C C . LEU A 1 118 ? 6.361 5.275 10.972 1.00 97.75 118 LEU A C 1
ATOM 853 O O . LEU A 1 118 ? 6.910 6.342 11.247 1.00 97.75 118 LEU A O 1
ATOM 857 N N . THR A 1 119 ? 7.061 4.231 10.515 1.00 96.62 119 THR A N 1
ATOM 858 C CA . THR A 1 119 ? 8.528 4.275 10.329 1.00 96.62 119 THR A CA 1
ATOM 859 C C . THR A 1 119 ? 8.982 3.709 8.981 1.00 96.62 119 THR A C 1
ATOM 861 O O . THR A 1 119 ? 8.304 2.880 8.380 1.00 96.62 119 THR A O 1
ATOM 864 N N . GLY A 1 120 ? 10.164 4.125 8.508 1.00 94.25 120 GLY A N 1
ATOM 865 C CA . GLY A 1 120 ? 10.720 3.680 7.217 1.00 94.25 120 GLY A CA 1
ATOM 866 C C . GLY A 1 120 ? 11.037 4.794 6.214 1.00 94.25 120 GLY A C 1
ATOM 867 O O . GLY A 1 120 ? 10.999 4.541 5.013 1.00 94.25 120 GLY A O 1
ATOM 868 N N . GLN A 1 121 ? 11.339 6.009 6.697 1.00 93.06 121 GLN A N 1
ATOM 869 C CA . GLN A 1 121 ? 11.557 7.225 5.889 1.00 93.06 121 GLN A CA 1
ATOM 870 C C . GLN A 1 121 ? 10.347 7.618 5.023 1.00 93.06 121 GLN A C 1
ATOM 872 O O . GLN A 1 121 ? 10.499 7.994 3.862 1.00 93.06 121 GLN A O 1
ATOM 877 N N . MET A 1 122 ? 9.141 7.521 5.595 1.00 92.50 122 MET A N 1
ATOM 878 C CA . MET A 1 122 ? 7.929 8.050 4.967 1.00 92.50 122 MET A CA 1
ATOM 879 C C . MET A 1 122 ? 7.952 9.584 4.959 1.00 92.50 122 MET A C 1
ATOM 881 O O . MET A 1 122 ? 8.133 10.201 6.014 1.00 92.50 122 MET A O 1
ATOM 885 N N . GLY A 1 123 ? 7.735 10.187 3.791 1.00 94.12 123 GLY A N 1
ATOM 886 C CA . GLY A 1 123 ? 7.366 11.596 3.657 1.00 94.12 123 GLY A CA 1
ATOM 887 C C . GLY A 1 123 ? 5.925 11.852 4.107 1.00 94.12 123 GLY A C 1
ATOM 888 O O . GLY A 1 123 ? 5.189 10.924 4.456 1.00 94.12 123 GLY A O 1
ATOM 889 N N . ASP A 1 124 ? 5.527 13.121 4.169 1.00 96.44 124 ASP A N 1
ATOM 890 C CA . ASP A 1 124 ? 4.272 13.509 4.823 1.00 96.44 124 ASP A CA 1
ATOM 891 C C . ASP A 1 124 ? 3.024 13.080 4.037 1.00 96.44 124 ASP A C 1
ATOM 893 O O . ASP A 1 124 ? 2.039 12.668 4.648 1.00 96.44 124 ASP A O 1
ATOM 897 N N . VAL A 1 125 ? 3.090 13.034 2.700 1.00 96.25 125 VAL A N 1
ATOM 898 C CA . VAL A 1 125 ? 1.982 12.538 1.860 1.00 9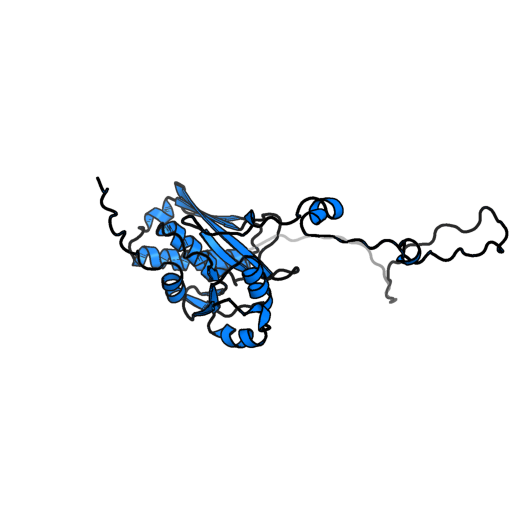6.25 125 VAL A CA 1
ATOM 899 C C . VAL A 1 125 ? 1.781 11.031 2.060 1.00 96.25 125 VAL A C 1
ATOM 901 O O . VAL A 1 125 ? 0.652 10.536 2.070 1.00 96.25 125 VAL A O 1
ATOM 904 N N . MET A 1 126 ? 2.862 10.275 2.268 1.00 95.50 126 MET A N 1
ATOM 905 C CA . MET A 1 126 ? 2.772 8.851 2.595 1.00 95.50 126 MET A CA 1
ATOM 906 C C . MET A 1 126 ? 2.253 8.600 4.020 1.00 95.50 126 MET A C 1
ATOM 908 O O . MET A 1 126 ? 1.519 7.630 4.215 1.00 95.50 126 MET A O 1
ATOM 912 N N . LYS A 1 127 ? 2.548 9.478 4.993 1.00 97.56 127 LYS A N 1
ATOM 913 C CA . LYS A 1 127 ? 1.942 9.422 6.341 1.00 97.56 127 LYS A CA 1
ATOM 914 C C . LYS A 1 127 ? 0.438 9.688 6.290 1.00 97.56 127 LYS A C 1
ATOM 916 O O . LYS A 1 127 ? -0.329 8.878 6.800 1.00 97.56 127 LYS A O 1
ATOM 921 N N . GLU A 1 128 ? 0.011 10.752 5.610 1.00 97.75 128 GLU A N 1
ATOM 922 C CA . GLU A 1 128 ? -1.411 11.067 5.407 1.00 97.75 128 GLU A CA 1
ATOM 923 C C . GLU A 1 128 ? -2.139 9.901 4.716 1.00 97.75 128 GLU A C 1
ATOM 925 O O . GLU A 1 128 ? -3.199 9.458 5.159 1.00 97.75 128 GLU A O 1
ATOM 930 N N . SER A 1 129 ? -1.525 9.313 3.684 1.00 97.75 129 SER A N 1
ATOM 931 C CA . SER A 1 129 ? -2.056 8.127 3.003 1.00 97.75 129 SER A CA 1
ATOM 932 C C . SER A 1 129 ? -2.182 6.907 3.936 1.00 97.75 129 SER A C 1
ATOM 934 O O . SER A 1 129 ? -3.141 6.138 3.809 1.00 97.75 129 SER A O 1
ATOM 936 N N . ALA A 1 130 ? -1.273 6.735 4.904 1.00 98.25 130 ALA A N 1
ATOM 937 C CA . ALA A 1 130 ? -1.358 5.689 5.925 1.00 98.25 130 ALA A CA 1
ATOM 938 C C . ALA A 1 130 ? -2.494 5.951 6.931 1.00 98.25 130 ALA A C 1
ATOM 940 O O . ALA A 1 130 ? -3.227 5.024 7.282 1.00 98.25 130 ALA A O 1
ATOM 941 N N . GLU A 1 131 ? -2.697 7.201 7.355 1.00 98.06 131 GLU A N 1
ATOM 942 C CA . GLU A 1 131 ? -3.807 7.590 8.234 1.00 98.06 131 GLU A CA 1
ATOM 943 C C . GLU A 1 131 ? -5.170 7.431 7.546 1.00 98.06 131 GLU A C 1
ATOM 945 O O . GLU A 1 131 ? -6.104 6.889 8.143 1.00 98.06 131 GLU A O 1
A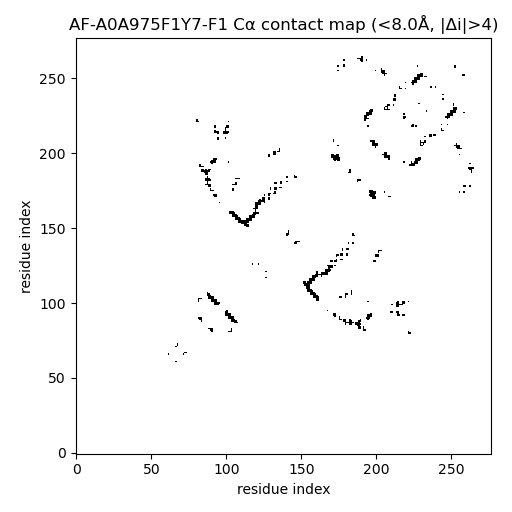TOM 950 N N . ILE A 1 132 ? -5.295 7.828 6.276 1.00 98.56 132 ILE A N 1
ATOM 951 C CA . ILE A 1 132 ? -6.506 7.613 5.466 1.00 98.56 132 ILE A CA 1
ATOM 952 C C . ILE A 1 132 ? -6.813 6.115 5.354 1.00 98.56 132 ILE A C 1
ATOM 954 O O . ILE A 1 132 ? -7.951 5.690 5.587 1.00 98.56 132 ILE A O 1
ATOM 958 N N . ALA A 1 133 ? -5.794 5.305 5.053 1.00 98.62 133 ALA A N 1
ATOM 959 C CA . ALA A 1 133 ? -5.917 3.856 4.963 1.00 98.62 133 ALA A CA 1
ATOM 960 C C . ALA A 1 133 ? -6.354 3.219 6.291 1.00 98.62 133 ALA A C 1
ATOM 962 O O . ALA A 1 133 ? -7.283 2.407 6.302 1.00 98.62 133 ALA A O 1
ATOM 963 N N . LEU A 1 134 ? -5.739 3.604 7.414 1.00 98.44 134 LEU A N 1
ATOM 964 C CA . LEU A 1 134 ? -6.119 3.087 8.727 1.00 98.44 134 LEU A CA 1
ATOM 965 C C . LEU A 1 134 ? -7.537 3.509 9.116 1.00 98.44 134 LEU A C 1
ATOM 967 O O . LEU A 1 134 ? -8.286 2.681 9.625 1.00 98.44 134 LEU A O 1
ATOM 971 N N . ASN A 1 135 ? -7.930 4.761 8.876 1.00 98.12 135 ASN A N 1
ATOM 972 C CA . ASN A 1 135 ? -9.263 5.249 9.232 1.00 98.12 135 ASN A CA 1
ATOM 973 C C . ASN A 1 135 ? -10.368 4.538 8.433 1.00 98.12 135 ASN A C 1
ATOM 975 O O . ASN A 1 135 ? -11.393 4.165 9.012 1.00 98.12 135 ASN A O 1
ATOM 979 N N . TRP A 1 136 ? -10.141 4.257 7.142 1.00 98.50 136 TRP A N 1
ATOM 980 C CA . TRP A 1 136 ? -11.055 3.425 6.352 1.00 98.50 136 TRP A CA 1
ATOM 981 C C . TRP A 1 136 ? -11.152 1.995 6.916 1.00 98.50 136 TRP A C 1
ATOM 983 O O . TRP A 1 136 ? -12.253 1.492 7.151 1.00 98.50 136 TRP A O 1
ATOM 993 N N . VAL A 1 137 ? -10.014 1.352 7.213 1.00 98.44 137 VAL A N 1
ATOM 994 C CA . VAL A 1 137 ? -9.996 -0.016 7.765 1.00 98.44 137 VAL A CA 1
ATOM 995 C C . VAL A 1 137 ? -10.627 -0.074 9.157 1.00 98.44 137 VAL A C 1
ATOM 997 O O . VAL A 1 137 ? -11.418 -0.976 9.419 1.00 98.44 137 VAL A O 1
ATOM 1000 N N . LYS A 1 138 ? -10.341 0.889 10.040 1.00 97.69 138 LYS A N 1
ATOM 1001 C CA . LYS A 1 138 ? -10.923 0.992 11.387 1.00 97.69 138 LYS A CA 1
ATOM 1002 C C . LYS A 1 138 ? -12.446 1.047 11.314 1.00 97.69 138 LYS A C 1
ATOM 1004 O O . LYS A 1 138 ? -13.106 0.282 12.012 1.00 97.69 138 LYS A O 1
ATOM 1009 N N . ARG A 1 139 ? -13.002 1.876 10.421 1.00 97.56 139 ARG A N 1
ATOM 1010 C CA . ARG A 1 139 ? -14.445 1.906 10.146 1.00 97.56 139 ARG A CA 1
ATOM 1011 C C . ARG A 1 139 ? -14.955 0.532 9.695 1.00 97.56 139 ARG A C 1
ATOM 1013 O O . ARG A 1 139 ? -15.879 0.010 10.310 1.00 97.56 139 ARG A O 1
ATOM 1020 N N . SER A 1 140 ? -14.330 -0.076 8.685 1.00 96.94 140 SER A N 1
ATOM 1021 C CA . SER A 1 140 ? -14.741 -1.387 8.155 1.00 96.94 140 SER A CA 1
ATOM 1022 C C . SER A 1 140 ? -14.683 -2.512 9.203 1.00 96.94 140 SER A C 1
ATOM 1024 O O . SER A 1 140 ? -15.539 -3.392 9.205 1.00 96.94 140 SER A O 1
ATOM 1026 N N . ILE A 1 141 ? -13.690 -2.501 10.095 1.00 97.81 141 ILE A N 1
ATOM 1027 C CA . ILE A 1 141 ? -13.507 -3.498 11.163 1.00 97.81 141 ILE A CA 1
ATOM 1028 C C . ILE A 1 141 ? -14.576 -3.360 12.256 1.00 97.81 141 ILE A C 1
ATOM 1030 O O . ILE A 1 141 ? -15.049 -4.379 12.764 1.00 97.81 141 ILE A O 1
ATOM 1034 N N . LEU A 1 142 ? -14.983 -2.127 12.581 1.00 97.62 142 LEU A N 1
ATOM 1035 C CA . LEU A 1 142 ? -16.069 -1.834 13.523 1.00 97.62 142 LEU A CA 1
ATOM 1036 C C . LEU A 1 142 ? -17.441 -2.190 12.925 1.00 97.62 142 LEU A C 1
ATOM 1038 O O . LEU A 1 142 ? -18.242 -2.852 13.580 1.00 97.62 142 LEU A O 1
ATOM 1042 N N . GLU A 1 143 ? -17.695 -1.834 11.661 1.00 96.50 143 GLU A N 1
ATOM 1043 C CA . GLU A 1 143 ? -18.930 -2.200 10.944 1.00 96.50 143 GLU A CA 1
ATOM 1044 C C . GLU A 1 143 ? -19.105 -3.727 10.837 1.00 96.50 143 GLU A C 1
ATOM 1046 O O . GLU A 1 143 ? -20.218 -4.235 10.974 1.00 96.50 143 GLU A O 1
ATOM 1051 N N . GLN A 1 144 ? -18.005 -4.471 10.670 1.00 95.31 144 GLN A N 1
ATOM 1052 C CA . GLN A 1 144 ? -17.989 -5.941 10.643 1.00 95.31 144 GLN A CA 1
ATOM 1053 C C . GLN A 1 144 ? -17.885 -6.599 12.035 1.00 95.31 144 GLN A C 1
ATOM 1055 O O . GLN A 1 144 ? -17.940 -7.825 12.121 1.00 95.31 144 GLN A O 1
ATOM 1060 N N . LYS A 1 145 ? -17.742 -5.820 13.120 1.00 96.69 145 LYS A N 1
ATOM 1061 C CA . LYS A 1 145 ? -17.570 -6.296 14.511 1.00 96.69 145 LYS A CA 1
ATOM 1062 C C . LYS A 1 145 ? -16.402 -7.277 14.705 1.00 96.69 145 LYS A C 1
ATOM 1064 O O . LYS A 1 145 ? -16.481 -8.226 15.481 1.00 96.69 145 LYS A O 1
ATOM 1069 N N . ILE A 1 146 ? -15.302 -7.053 13.984 1.00 96.00 146 ILE A N 1
ATOM 1070 C CA . ILE A 1 146 ? -14.079 -7.877 14.058 1.00 96.00 146 ILE A CA 1
ATOM 1071 C C . ILE A 1 146 ? -13.167 -7.420 15.213 1.00 96.00 146 ILE A C 1
ATOM 1073 O O . ILE A 1 146 ? -12.417 -8.223 15.776 1.00 96.00 146 ILE A O 1
ATOM 1077 N N . LYS A 1 147 ? -13.258 -6.137 15.585 1.00 96.56 147 LYS A N 1
ATOM 1078 C CA . LYS A 1 147 ? -12.750 -5.530 16.826 1.00 96.56 147 LYS A CA 1
ATOM 1079 C C . LYS A 1 147 ? -13.781 -4.511 17.310 1.00 96.56 147 LYS A C 1
ATOM 1081 O O . LYS A 1 147 ? -14.469 -3.915 16.486 1.00 96.56 147 LYS A O 1
ATOM 1086 N N . GLU A 1 148 ? -13.832 -4.286 18.617 1.00 96.06 148 GLU A N 1
ATOM 1087 C CA . GLU A 1 148 ? -14.605 -3.200 19.231 1.00 96.06 148 GLU A CA 1
ATOM 1088 C C . GLU A 1 148 ? -13.790 -1.891 19.271 1.00 96.06 148 GLU A C 1
ATOM 1090 O O . GLU A 1 148 ? -12.585 -1.884 18.998 1.00 96.06 148 GLU A O 1
ATOM 1095 N N . SER A 1 149 ? -14.430 -0.761 19.595 1.00 95.56 149 SER A N 1
ATOM 1096 C CA . SER A 1 149 ? -13.766 0.556 19.603 1.00 95.56 149 SER A CA 1
ATOM 1097 C C . SER A 1 149 ? -12.635 0.650 20.629 1.00 95.56 149 SER A C 1
ATOM 1099 O O . SER A 1 149 ? -11.577 1.204 20.325 1.00 95.56 149 SER A O 1
ATOM 1101 N N . ASP A 1 150 ? -12.827 0.044 21.803 1.00 96.88 150 ASP A N 1
ATOM 1102 C CA . ASP A 1 150 ? -11.871 0.044 22.912 1.00 96.88 150 ASP A CA 1
ATOM 1103 C C . ASP A 1 150 ? -10.559 -0.680 22.565 1.00 96.88 150 ASP A C 1
ATOM 1105 O O . ASP A 1 150 ? -9.506 -0.359 23.116 1.00 96.88 150 ASP A O 1
ATOM 1109 N N . TRP A 1 151 ? -10.582 -1.614 21.609 1.00 97.94 151 TRP A N 1
ATOM 1110 C CA . TRP A 1 151 ? -9.376 -2.276 21.121 1.00 97.94 151 TRP A CA 1
ATOM 1111 C C . TRP A 1 151 ? -8.399 -1.263 20.507 1.00 97.94 151 TRP A C 1
ATOM 1113 O O . TRP A 1 151 ? -7.199 -1.340 20.766 1.00 97.94 151 TRP A O 1
ATOM 1123 N N . PHE A 1 152 ? -8.904 -0.265 19.773 1.00 97.25 152 PHE A N 1
ATOM 1124 C CA . PHE A 1 152 ? -8.093 0.813 19.189 1.00 97.25 152 PHE A CA 1
ATOM 1125 C C . PHE A 1 152 ? -7.643 1.865 20.218 1.00 97.25 152 PHE A C 1
ATOM 1127 O O . PHE A 1 152 ? -6.770 2.672 19.920 1.00 97.25 152 PHE A O 1
ATOM 1134 N N . GLU A 1 153 ? -8.232 1.878 21.415 1.00 96.81 153 GLU A N 1
ATOM 1135 C CA . GLU A 1 153 ? -7.824 2.739 22.536 1.00 96.81 153 GLU A CA 1
ATOM 1136 C C . GLU A 1 153 ? -6.755 2.067 23.416 1.00 96.81 153 GLU A C 1
ATOM 1138 O O . GLU A 1 153 ? -6.018 2.751 24.130 1.00 96.81 153 GLU A O 1
ATOM 1143 N N . LYS A 1 154 ? -6.662 0.731 23.346 1.00 97.75 154 LYS A N 1
ATOM 1144 C CA . LYS A 1 154 ? -5.826 -0.140 24.194 1.00 97.75 154 LYS A CA 1
ATOM 1145 C C . LYS A 1 154 ? -4.663 -0.817 23.457 1.00 97.75 154 LYS A C 1
ATOM 1147 O O . LYS A 1 154 ? -3.954 -1.621 24.063 1.00 97.75 154 LYS A O 1
ATOM 1152 N N . ASN A 1 155 ? -4.466 -0.528 22.170 1.00 98.25 155 ASN A N 1
ATOM 1153 C CA . ASN A 1 155 ? -3.351 -1.050 21.378 1.00 98.25 155 ASN A CA 1
ATOM 1154 C C . ASN A 1 155 ? -2.700 0.059 20.548 1.00 98.25 155 ASN A C 1
ATOM 1156 O O . ASN A 1 155 ? -3.389 0.882 19.947 1.00 98.25 155 ASN A O 1
ATOM 1160 N N . VAL A 1 156 ? -1.372 0.028 20.475 1.00 98.44 156 VAL A N 1
ATOM 1161 C CA . VAL A 1 156 ? -0.590 0.741 19.458 1.00 98.44 156 VAL A CA 1
ATOM 1162 C C . VAL A 1 156 ? -0.665 -0.059 18.161 1.00 98.44 156 VAL A C 1
ATOM 1164 O O . VAL A 1 156 ? -0.593 -1.290 18.199 1.00 98.44 156 VAL A O 1
ATOM 1167 N N . ILE A 1 157 ? -0.785 0.620 17.020 1.00 98.69 157 ILE A N 1
ATOM 1168 C CA . ILE A 1 157 ? -0.594 0.021 15.693 1.00 98.69 157 ILE A CA 1
ATOM 1169 C C . ILE A 1 157 ? 0.664 0.632 15.079 1.00 98.69 157 ILE A C 1
ATOM 1171 O O . ILE A 1 157 ? 0.714 1.836 14.843 1.00 98.69 157 ILE A O 1
ATOM 1175 N N . HIS A 1 158 ? 1.665 -0.192 14.783 1.00 98.69 158 HIS A N 1
ATOM 1176 C CA . HIS A 1 158 ? 2.901 0.245 14.130 1.00 98.69 158 HIS A CA 1
ATOM 1177 C C . HIS A 1 158 ? 2.917 -0.276 12.693 1.00 98.69 158 HIS A C 1
ATOM 1179 O O . HIS A 1 158 ? 2.824 -1.484 12.487 1.00 98.69 158 HIS A O 1
ATOM 1185 N N . LEU A 1 159 ? 3.022 0.623 11.708 1.00 98.56 159 LEU A N 1
ATOM 1186 C CA . LEU A 1 159 ? 3.280 0.295 10.302 1.00 98.56 159 LEU A CA 1
ATOM 1187 C C . LEU A 1 159 ? 4.722 0.667 9.933 1.00 98.56 159 LEU A C 1
ATOM 1189 O O . LEU A 1 159 ? 5.190 1.782 10.182 1.00 98.56 159 LEU A O 1
ATOM 1193 N N . HIS A 1 160 ? 5.412 -0.279 9.303 1.00 97.62 160 HIS A N 1
ATOM 1194 C CA . HIS A 1 160 ? 6.780 -0.140 8.829 1.00 97.62 160 HIS A CA 1
ATOM 1195 C C . HIS A 1 160 ? 6.881 -0.398 7.322 1.00 97.62 160 HIS A C 1
ATOM 1197 O O . HIS A 1 160 ? 6.181 -1.243 6.759 1.00 97.62 160 HIS A O 1
ATOM 1203 N N . ILE A 1 161 ? 7.790 0.326 6.669 1.00 94.94 161 ILE A N 1
ATOM 1204 C CA . ILE A 1 161 ? 8.204 0.063 5.291 1.00 94.94 161 ILE A CA 1
ATOM 1205 C C . ILE A 1 161 ? 9.740 -0.064 5.282 1.00 94.94 161 ILE A C 1
ATOM 1207 O O . ILE A 1 161 ? 10.418 0.962 5.428 1.00 94.94 161 ILE A O 1
ATOM 1211 N N . PRO A 1 162 ? 10.289 -1.291 5.145 1.00 91.00 162 PRO A N 1
ATOM 1212 C CA . PRO A 1 162 ? 11.727 -1.579 5.181 1.00 91.00 162 PRO A CA 1
ATOM 1213 C C . PRO A 1 162 ? 12.608 -0.785 4.207 1.00 91.00 162 PRO A C 1
ATOM 1215 O O . PRO A 1 162 ? 12.142 0.018 3.401 1.00 91.00 162 PRO A O 1
ATOM 1218 N N . GLU A 1 163 ? 13.923 -0.991 4.320 1.00 84.31 163 GLU A N 1
ATOM 1219 C CA . GLU A 1 163 ? 14.964 -0.098 3.785 1.00 84.31 163 GLU A CA 1
ATOM 1220 C C . GLU A 1 163 ? 14.848 1.315 4.388 1.00 84.31 163 GLU A C 1
ATOM 1222 O O . GLU A 1 163 ? 14.615 2.307 3.698 1.00 84.31 163 GLU A O 1
ATOM 1227 N N 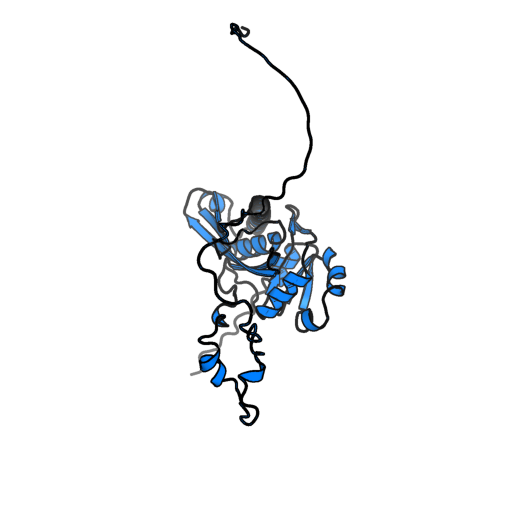. GLY A 1 164 ? 15.006 1.414 5.714 1.00 76.00 164 GLY A N 1
ATOM 1228 C CA . GLY A 1 164 ? 14.894 2.655 6.501 1.00 76.00 164 GLY A CA 1
ATOM 1229 C C . GLY A 1 164 ? 15.965 3.733 6.251 1.00 76.00 164 GLY A C 1
ATOM 1230 O O . GLY A 1 164 ? 16.074 4.667 7.045 1.00 76.00 164 GLY A O 1
ATOM 1231 N N . ALA A 1 165 ? 16.742 3.615 5.172 1.00 81.75 165 ALA A N 1
ATOM 1232 C CA . ALA A 1 165 ? 17.642 4.648 4.654 1.00 81.75 165 ALA A CA 1
ATOM 1233 C C . ALA A 1 165 ? 17.104 5.308 3.367 1.00 81.75 165 ALA A C 1
ATOM 1235 O O . ALA A 1 165 ? 17.449 6.451 3.080 1.00 81.75 165 ALA A O 1
ATOM 1236 N N . THR A 1 166 ? 16.245 4.616 2.612 1.00 83.06 166 THR A N 1
ATOM 1237 C CA . THR A 1 166 ? 15.689 5.081 1.334 1.00 83.06 166 THR A CA 1
ATOM 1238 C C . THR A 1 166 ? 14.397 5.866 1.589 1.00 83.06 166 THR A C 1
ATOM 1240 O O . THR A 1 166 ? 13.451 5.260 2.104 1.00 83.06 166 THR A O 1
ATOM 1243 N N . PRO A 1 167 ? 14.307 7.168 1.245 1.00 86.81 167 PRO A N 1
ATOM 1244 C CA . PRO A 1 167 ? 13.074 7.948 1.380 1.00 86.81 167 PRO A CA 1
ATOM 1245 C C . PRO A 1 167 ? 11.939 7.404 0.509 1.00 86.81 167 PRO A C 1
ATOM 1247 O O . PRO A 1 167 ? 12.170 6.962 -0.618 1.00 86.81 167 PRO A O 1
ATOM 1250 N N . LYS A 1 168 ? 10.709 7.445 1.026 1.00 88.88 168 LYS A N 1
ATOM 1251 C CA . LYS A 1 168 ? 9.503 6.930 0.362 1.00 88.88 168 LYS A CA 1
ATOM 1252 C C . LYS A 1 168 ? 8.384 7.940 0.553 1.00 88.88 168 LYS A C 1
ATOM 1254 O O . LYS A 1 168 ? 8.071 8.286 1.687 1.00 88.88 168 LYS A O 1
ATOM 1259 N N . ASP A 1 169 ? 7.788 8.425 -0.529 1.00 89.62 169 ASP A N 1
ATOM 1260 C CA . ASP A 1 169 ? 6.683 9.377 -0.424 1.00 89.62 169 ASP A CA 1
ATOM 1261 C C . ASP A 1 169 ? 5.662 9.226 -1.559 1.00 89.62 169 ASP A C 1
ATOM 1263 O O . ASP A 1 169 ? 5.909 8.560 -2.570 1.00 89.62 169 ASP A O 1
ATOM 1267 N N . GLY A 1 170 ? 4.508 9.862 -1.379 1.00 90.81 170 GLY A N 1
ATOM 1268 C CA . GLY A 1 170 ? 3.406 9.903 -2.330 1.00 90.81 170 GLY A CA 1
ATOM 1269 C C . GLY A 1 170 ? 2.300 8.872 -2.054 1.00 90.81 170 GLY A C 1
ATOM 1270 O O . GLY A 1 170 ? 2.521 7.830 -1.433 1.00 90.81 170 GLY A O 1
ATOM 1271 N N . PRO A 1 171 ? 1.079 9.122 -2.558 1.00 95.06 171 PRO A N 1
ATOM 1272 C CA . PRO A 1 171 ? -0.137 8.454 -2.084 1.00 95.06 171 PRO A CA 1
ATOM 1273 C C . PRO A 1 171 ? -0.378 7.063 -2.695 1.00 95.06 171 PRO A C 1
ATOM 1275 O O . PRO A 1 171 ? -1.294 6.345 -2.295 1.00 95.06 171 PRO A O 1
ATOM 1278 N N . SER A 1 172 ? 0.439 6.640 -3.670 1.00 94.12 172 SER A N 1
ATOM 1279 C CA . SER A 1 172 ? 0.170 5.461 -4.519 1.00 94.12 172 SER A CA 1
ATOM 1280 C C . SER A 1 172 ? 0.276 4.083 -3.835 1.00 94.12 172 SER A C 1
ATOM 1282 O O . SER A 1 172 ? 0.184 3.051 -4.513 1.00 94.12 172 SER A O 1
ATOM 1284 N N . ALA A 1 173 ? 0.453 4.068 -2.511 1.00 96.31 173 ALA A N 1
ATOM 1285 C CA . ALA A 1 173 ? 0.461 2.893 -1.643 1.00 96.31 173 ALA A CA 1
ATOM 1286 C C . ALA A 1 173 ? -0.788 2.777 -0.739 1.00 96.31 173 ALA A C 1
ATOM 1288 O O . ALA A 1 173 ? -0.878 1.814 0.022 1.00 96.31 173 ALA A O 1
ATOM 1289 N N . GLY A 1 174 ? -1.753 3.704 -0.810 1.00 98.00 174 GLY A N 1
ATOM 1290 C CA . GLY A 1 174 ? -2.921 3.745 0.083 1.00 98.00 174 GLY A CA 1
ATOM 1291 C C . GLY A 1 174 ? -3.706 2.428 0.161 1.00 98.00 174 GLY A C 1
ATOM 1292 O O . GLY A 1 174 ? -3.966 1.927 1.256 1.00 98.00 174 GLY A O 1
ATOM 1293 N N . ILE A 1 175 ? -4.006 1.791 -0.981 1.00 98.69 175 ILE A N 1
ATOM 1294 C CA . ILE A 1 175 ? -4.689 0.478 -0.982 1.00 98.69 175 ILE A CA 1
ATOM 1295 C C . ILE A 1 175 ? -3.816 -0.660 -0.426 1.00 98.69 175 ILE A C 1
ATOM 1297 O O . ILE A 1 175 ? -4.341 -1.619 0.143 1.00 98.69 175 ILE A O 1
ATOM 1301 N N . THR A 1 176 ? -2.489 -0.544 -0.536 1.00 98.62 176 THR A N 1
ATOM 1302 C CA . THR A 1 176 ? -1.534 -1.490 0.055 1.00 98.62 176 THR A CA 1
ATOM 1303 C C . THR A 1 176 ? -1.552 -1.381 1.572 1.00 98.62 176 THR A C 1
ATOM 1305 O O . THR A 1 176 ? -1.680 -2.395 2.249 1.00 98.62 176 THR A O 1
ATOM 1308 N N . MET A 1 177 ? -1.490 -0.161 2.110 1.00 98.69 177 MET A N 1
ATOM 1309 C CA . MET A 1 177 ? -1.514 0.085 3.555 1.00 98.69 177 MET A CA 1
ATOM 1310 C C . MET A 1 177 ? -2.857 -0.332 4.165 1.00 98.69 177 MET A C 1
ATOM 1312 O O . MET A 1 177 ? -2.874 -1.002 5.195 1.00 98.69 177 MET A O 1
ATOM 1316 N N . ALA A 1 178 ? -3.977 -0.069 3.483 1.00 98.81 178 ALA A N 1
ATOM 1317 C CA . ALA A 1 178 ? -5.288 -0.567 3.904 1.00 98.81 178 ALA A CA 1
ATOM 1318 C C . ALA A 1 178 ? -5.340 -2.104 3.907 1.00 98.81 178 ALA A C 1
ATOM 1320 O O . ALA A 1 178 ? -5.864 -2.710 4.841 1.00 98.81 178 ALA A O 1
ATOM 1321 N N . THR A 1 179 ? -4.747 -2.755 2.903 1.00 98.81 179 THR A N 1
ATOM 1322 C CA . THR A 1 179 ? -4.642 -4.220 2.873 1.00 98.81 179 THR A CA 1
ATOM 1323 C C . THR A 1 179 ? -3.755 -4.747 4.006 1.00 98.81 179 THR A C 1
ATOM 1325 O O . THR A 1 179 ? -4.125 -5.721 4.657 1.00 98.81 179 THR A O 1
ATOM 1328 N N . THR A 1 180 ? -2.631 -4.091 4.302 1.00 98.81 180 THR A N 1
ATOM 1329 C CA . THR A 1 180 ? -1.744 -4.416 5.430 1.00 98.81 180 THR A CA 1
ATOM 1330 C C . THR A 1 180 ? -2.474 -4.312 6.776 1.00 98.81 180 THR A C 1
ATOM 1332 O O . THR A 1 180 ? -2.472 -5.278 7.541 1.00 98.81 180 THR A O 1
ATOM 1335 N N . PHE A 1 181 ? -3.189 -3.214 7.047 1.00 98.81 181 PHE A N 1
ATOM 1336 C CA . PHE A 1 181 ? -3.972 -3.069 8.281 1.00 98.81 181 PHE A CA 1
ATOM 1337 C C . PHE A 1 181 ? -5.131 -4.076 8.368 1.00 98.81 181 PHE A C 1
ATOM 1339 O O . PHE A 1 181 ? -5.371 -4.647 9.431 1.00 98.81 181 PHE A O 1
ATOM 1346 N N . MET A 1 182 ? -5.835 -4.351 7.263 1.00 98.62 182 MET A N 1
ATOM 1347 C CA . MET A 1 182 ? -6.898 -5.365 7.237 1.00 98.62 182 MET A CA 1
ATOM 1348 C C . MET A 1 182 ? -6.332 -6.776 7.484 1.00 98.62 182 MET A C 1
ATOM 1350 O O . MET A 1 182 ? -6.913 -7.557 8.238 1.00 98.62 182 MET A O 1
ATOM 1354 N N . SER A 1 183 ? -5.167 -7.085 6.910 1.00 98.56 183 SER A N 1
ATOM 1355 C CA . SER A 1 183 ? -4.411 -8.333 7.103 1.00 98.56 183 SER A CA 1
ATOM 1356 C C . SER A 1 183 ? -4.053 -8.537 8.581 1.00 98.56 183 SER A C 1
ATOM 1358 O O . SER A 1 183 ? -4.306 -9.606 9.138 1.00 98.56 183 SER A O 1
ATOM 1360 N N . LEU A 1 184 ? -3.565 -7.486 9.253 1.00 98.56 184 LEU A N 1
ATOM 1361 C CA . LEU A 1 184 ? -3.272 -7.484 10.691 1.00 98.56 184 LEU A CA 1
ATOM 1362 C C . LEU A 1 184 ? -4.535 -7.709 11.540 1.00 98.56 184 LEU A C 1
ATOM 1364 O O . LEU A 1 184 ? -4.576 -8.611 12.375 1.00 98.56 184 LEU A O 1
ATOM 1368 N N . LEU A 1 185 ? -5.577 -6.901 11.329 1.00 98.12 185 LEU A N 1
ATOM 1369 C CA . LEU A 1 185 ? -6.750 -6.862 12.212 1.00 98.12 185 LEU A CA 1
ATOM 1370 C C . LEU A 1 185 ? -7.672 -8.081 12.052 1.00 98.12 185 LEU A C 1
ATOM 1372 O O . LEU A 1 185 ? -8.323 -8.480 13.021 1.00 98.12 185 LEU A O 1
ATOM 1376 N N . THR A 1 186 ? -7.692 -8.699 10.866 1.00 96.94 186 THR A N 1
ATOM 1377 C CA . THR A 1 186 ? -8.415 -9.958 10.600 1.00 96.94 186 THR A CA 1
ATOM 1378 C C . THR A 1 186 ? -7.577 -11.216 10.846 1.00 96.94 186 THR A C 1
ATOM 1380 O O . THR A 1 186 ? -8.139 -12.306 10.912 1.00 96.94 186 THR A O 1
ATOM 1383 N N . GLY A 1 187 ? -6.249 -11.099 10.959 1.00 96.56 187 GLY A N 1
ATOM 1384 C CA . GLY A 1 187 ? -5.336 -12.245 11.050 1.00 96.56 187 GLY A CA 1
ATOM 1385 C C . GLY A 1 187 ? -5.189 -13.049 9.748 1.00 96.56 187 GLY A C 1
ATOM 1386 O O . GLY A 1 187 ? -4.670 -14.165 9.778 1.00 96.56 187 GLY A O 1
ATOM 1387 N N . ARG A 1 188 ? -5.656 -12.526 8.604 1.00 96.50 188 ARG A N 1
ATOM 1388 C CA . ARG A 1 188 ? -5.666 -13.227 7.308 1.00 96.50 188 ARG A CA 1
ATOM 1389 C C . ARG A 1 188 ? -4.433 -12.852 6.486 1.00 96.50 188 ARG A C 1
ATOM 1391 O O . ARG A 1 188 ? -4.200 -11.680 6.226 1.00 96.50 188 ARG A O 1
ATOM 1398 N N . VAL A 1 189 ? -3.673 -13.843 6.018 1.00 96.44 189 VAL A N 1
ATOM 1399 C CA . VAL A 1 189 ? -2.564 -13.623 5.066 1.00 96.44 189 VAL A CA 1
ATOM 1400 C C . VAL A 1 189 ? -3.130 -13.282 3.682 1.00 96.44 189 VAL A C 1
ATOM 1402 O O . VAL A 1 189 ? -4.124 -13.877 3.259 1.00 96.44 189 VAL A O 1
ATOM 1405 N N . ILE A 1 190 ? -2.496 -12.351 2.960 1.00 96.00 190 ILE A N 1
ATOM 1406 C CA . ILE A 1 190 ? -2.902 -12.019 1.588 1.00 96.00 190 ILE A CA 1
ATOM 1407 C C . ILE A 1 190 ? -2.559 -13.141 0.597 1.00 96.00 190 ILE A C 1
ATOM 1409 O O . ILE A 1 190 ? -1.683 -13.979 0.811 1.00 96.00 190 ILE A O 1
ATOM 1413 N N . LYS A 1 191 ? -3.232 -13.128 -0.550 1.00 93.94 191 LYS A N 1
ATOM 1414 C CA . LYS A 1 191 ? -2.928 -13.981 -1.699 1.00 93.94 191 LYS A CA 1
ATOM 1415 C C . LYS A 1 191 ? -1.493 -13.765 -2.208 1.00 93.94 191 LYS A C 1
ATOM 1417 O O . LYS A 1 191 ? -1.087 -12.641 -2.487 1.00 93.94 191 LYS A O 1
ATOM 1422 N N . SER A 1 192 ? -0.755 -14.857 -2.403 1.00 92.06 192 SER A N 1
ATOM 1423 C CA . SER A 1 192 ? 0.635 -14.837 -2.875 1.00 92.06 192 SER A CA 1
ATOM 1424 C C . SER A 1 192 ? 0.795 -14.416 -4.346 1.00 92.06 192 SER A C 1
ATOM 1426 O O . SER A 1 192 ? -0.136 -14.492 -5.153 1.00 92.06 192 SER A O 1
ATOM 1428 N N . ASN A 1 193 ? 2.016 -13.990 -4.699 1.00 91.94 193 ASN A N 1
ATOM 1429 C CA . ASN A 1 193 ? 2.428 -13.526 -6.036 1.00 91.94 193 ASN A CA 1
ATOM 1430 C C . ASN A 1 193 ? 1.571 -12.371 -6.596 1.00 91.94 193 ASN A C 1
ATOM 1432 O O . ASN A 1 193 ? 1.432 -12.220 -7.818 1.00 91.94 193 ASN A O 1
ATOM 1436 N N . LEU A 1 194 ? 1.011 -11.565 -5.692 1.00 96.38 194 LEU A N 1
ATOM 1437 C CA . LEU A 1 194 ? 0.177 -10.402 -5.958 1.00 96.38 194 LEU A CA 1
ATOM 1438 C C . LEU A 1 194 ? 0.841 -9.150 -5.375 1.00 96.38 194 LEU A C 1
ATOM 1440 O O . LEU A 1 194 ? 1.285 -9.165 -4.230 1.00 96.38 194 LEU A O 1
ATOM 1444 N N . ALA A 1 195 ? 0.869 -8.074 -6.157 1.00 98.06 195 ALA A N 1
ATOM 1445 C CA . ALA A 1 195 ? 1.202 -6.728 -5.697 1.00 98.06 195 ALA A CA 1
ATOM 1446 C C . ALA A 1 195 ? 0.073 -5.749 -6.051 1.00 98.06 195 ALA A C 1
ATOM 1448 O O . ALA A 1 195 ? -0.825 -6.077 -6.834 1.00 98.06 195 ALA A O 1
ATOM 1449 N N . MET A 1 196 ? 0.115 -4.539 -5.500 1.00 98.56 196 MET A N 1
ATOM 1450 C CA . MET A 1 196 ? -0.874 -3.502 -5.799 1.00 98.56 196 MET A CA 1
ATOM 1451 C C . MET A 1 196 ? -0.284 -2.091 -5.809 1.00 98.56 196 MET A C 1
ATOM 1453 O O . MET A 1 196 ? 0.752 -1.816 -5.207 1.00 98.56 196 MET A O 1
ATOM 1457 N N . THR A 1 197 ? -0.952 -1.179 -6.507 1.00 98.31 197 THR A N 1
ATOM 1458 C CA . THR A 1 197 ? -0.711 0.265 -6.410 1.00 98.31 197 THR A CA 1
ATOM 1459 C C . THR A 1 197 ? -2.028 0.993 -6.633 1.00 98.31 197 THR A C 1
ATOM 1461 O O . THR A 1 197 ? -2.876 0.534 -7.396 1.00 98.31 197 THR A O 1
ATOM 1464 N N . GLY A 1 198 ? -2.218 2.102 -5.933 1.00 98.19 198 GLY A N 1
ATOM 1465 C CA . GLY A 1 198 ? -3.457 2.863 -5.942 1.00 98.19 198 GLY A CA 1
ATOM 1466 C C . GLY A 1 198 ? -3.497 3.807 -4.755 1.00 98.19 198 GLY A C 1
ATOM 1467 O O . GLY A 1 198 ? -3.206 3.407 -3.625 1.00 98.19 198 GLY A O 1
ATOM 1468 N N . GLU A 1 199 ? -3.844 5.057 -5.025 1.00 98.31 199 GLU A N 1
ATOM 1469 C CA . GLU A 1 199 ? -4.237 5.996 -3.983 1.00 98.31 199 GLU A CA 1
ATOM 1470 C C . GLU A 1 199 ? -5.626 5.612 -3.455 1.00 98.31 199 GLU A C 1
ATOM 1472 O O . GLU A 1 199 ? -6.430 5.012 -4.171 1.00 98.31 199 GLU A O 1
ATOM 1477 N N . LEU A 1 200 ? -5.889 5.914 -2.185 1.00 98.62 200 LEU A N 1
ATOM 1478 C CA . LEU A 1 200 ? -7.116 5.553 -1.485 1.00 98.62 200 LEU A CA 1
ATOM 1479 C C . LEU A 1 200 ? -7.748 6.807 -0.885 1.00 98.62 200 LEU A C 1
ATOM 1481 O O . LEU A 1 200 ? -7.083 7.521 -0.143 1.00 98.62 200 LEU A O 1
ATOM 1485 N N . SER A 1 201 ? -9.034 7.038 -1.150 1.00 98.25 201 SER A N 1
ATOM 1486 C CA . SER A 1 201 ? -9.813 8.062 -0.447 1.00 98.25 201 SER A CA 1
ATOM 1487 C C . SER A 1 201 ? -10.457 7.518 0.837 1.00 98.25 201 SER A C 1
ATOM 1489 O O . SER A 1 201 ? -10.777 6.331 0.938 1.00 98.25 201 SER A O 1
ATOM 1491 N N . LEU A 1 202 ? -10.790 8.408 1.781 1.00 96.50 202 LEU A N 1
ATOM 1492 C CA . LEU A 1 202 ? -11.604 8.080 2.968 1.00 96.50 202 LEU A CA 1
ATOM 1493 C C . LEU A 1 202 ? -12.985 7.477 2.622 1.00 96.50 202 LEU A C 1
ATOM 1495 O O . LEU A 1 202 ? -13.591 6.791 3.444 1.00 96.50 202 LEU A O 1
ATOM 1499 N N . THR A 1 203 ? -13.491 7.702 1.403 1.00 96.69 203 THR A N 1
ATOM 1500 C CA . THR A 1 203 ? -14.756 7.134 0.897 1.00 96.69 203 THR A CA 1
ATOM 1501 C C . THR A 1 203 ? -14.583 5.779 0.193 1.00 96.69 203 THR A C 1
ATOM 1503 O O . THR A 1 203 ? -15.553 5.232 -0.347 1.00 96.69 203 THR A O 1
ATOM 1506 N N . GLY A 1 204 ? -13.373 5.210 0.209 1.00 97.69 204 GLY A N 1
ATOM 1507 C CA . GLY A 1 204 ? -13.043 3.902 -0.360 1.00 97.69 204 GLY A CA 1
ATOM 1508 C C . GLY A 1 204 ? -12.874 3.886 -1.881 1.00 97.69 204 GLY A C 1
ATOM 1509 O O . GLY A 1 204 ? -12.958 2.819 -2.483 1.00 97.69 204 GLY A O 1
ATOM 1510 N N . GLN A 1 205 ? -12.676 5.041 -2.524 1.00 98.62 205 GLN A N 1
ATOM 1511 C CA . GLN A 1 205 ? -12.351 5.110 -3.955 1.00 98.62 205 GLN A CA 1
ATOM 1512 C C . GLN A 1 205 ? -10.868 4.796 -4.176 1.00 98.62 205 GLN A C 1
ATOM 1514 O O . GLN A 1 205 ? -10.026 5.218 -3.383 1.00 98.62 205 GLN A O 1
ATOM 1519 N N . VAL A 1 206 ? -10.556 4.098 -5.272 1.00 98.75 206 VAL A N 1
ATOM 1520 C CA . VAL A 1 206 ? -9.176 3.819 -5.698 1.00 98.75 206 VAL A CA 1
ATOM 1521 C C . VAL A 1 206 ? -8.804 4.769 -6.830 1.00 98.75 206 VAL A C 1
ATOM 1523 O O . VAL A 1 206 ? -9.333 4.669 -7.940 1.00 98.75 206 VAL A O 1
ATOM 1526 N N . LEU A 1 207 ? -7.917 5.715 -6.533 1.00 98.56 207 LEU A N 1
ATOM 1527 C CA . LEU A 1 207 ? -7.590 6.840 -7.408 1.00 98.56 207 LEU A CA 1
ATOM 1528 C C . LEU A 1 207 ? -6.345 6.556 -8.277 1.00 98.56 207 LEU A C 1
ATOM 1530 O O . LEU A 1 207 ? -5.495 5.748 -7.881 1.00 98.56 207 LEU A O 1
ATOM 1534 N N . PRO A 1 208 ? -6.244 7.159 -9.484 1.00 97.94 208 PRO A N 1
ATOM 1535 C CA . PRO A 1 208 ? -5.176 6.861 -10.438 1.00 97.94 208 PRO A CA 1
ATOM 1536 C C . PRO A 1 208 ? -3.780 7.243 -9.941 1.00 97.94 208 PRO A C 1
ATOM 1538 O O . PRO A 1 208 ? -3.615 8.205 -9.202 1.00 97.94 208 PRO A O 1
ATOM 1541 N N . ILE A 1 209 ? -2.763 6.511 -10.397 1.00 96.94 209 ILE A N 1
ATOM 1542 C CA . ILE A 1 209 ? -1.367 6.673 -9.960 1.00 96.94 209 ILE A CA 1
ATOM 1543 C C . ILE A 1 209 ? -0.402 6.931 -11.124 1.00 96.94 209 ILE A C 1
ATOM 1545 O O . ILE A 1 209 ? -0.702 6.617 -12.272 1.00 96.94 209 ILE A O 1
ATOM 1549 N N . GLY A 1 210 ? 0.780 7.479 -10.826 1.00 94.88 210 GLY A N 1
ATOM 1550 C CA . GLY A 1 210 ? 1.884 7.612 -11.785 1.00 94.88 210 GLY A CA 1
ATOM 1551 C C . GLY A 1 210 ? 2.836 6.405 -11.808 1.00 94.88 210 GLY A C 1
ATOM 1552 O O . GLY A 1 210 ? 2.866 5.596 -10.869 1.00 94.88 210 GLY A O 1
ATOM 1553 N N . GLY A 1 211 ? 3.644 6.313 -12.873 1.00 94.25 211 GLY A N 1
ATOM 1554 C CA . GLY A 1 211 ? 4.784 5.389 -12.986 1.00 94.25 211 GLY A CA 1
ATOM 1555 C C . GLY A 1 211 ? 4.425 3.909 -13.169 1.00 94.25 211 GLY A C 1
ATOM 1556 O O . GLY A 1 211 ? 5.154 3.038 -12.690 1.00 94.25 211 GLY A O 1
ATOM 1557 N N . LEU A 1 212 ? 3.282 3.589 -13.794 1.00 96.06 212 LEU A N 1
ATOM 1558 C CA . LEU A 1 212 ? 2.800 2.201 -13.894 1.00 96.06 212 LEU A CA 1
ATOM 1559 C C . LEU A 1 212 ? 3.748 1.290 -14.698 1.00 96.06 212 LEU A C 1
ATOM 1561 O O . LEU A 1 212 ? 3.889 0.107 -14.373 1.00 96.06 212 LEU A O 1
ATOM 1565 N N . ARG A 1 213 ? 4.436 1.831 -15.709 1.00 94.94 213 ARG A N 1
ATOM 1566 C CA . ARG A 1 213 ? 5.447 1.116 -16.502 1.00 94.94 213 ARG A CA 1
ATOM 1567 C C . ARG A 1 213 ? 6.606 0.641 -15.628 1.00 94.94 213 ARG A C 1
ATOM 1569 O O . ARG A 1 213 ? 6.928 -0.546 -15.621 1.00 94.94 213 ARG A O 1
ATOM 1576 N N . GLU A 1 214 ? 7.182 1.538 -14.841 1.00 94.06 214 GLU A N 1
ATOM 1577 C CA . GLU A 1 214 ? 8.335 1.285 -13.972 1.00 94.06 214 GLU A CA 1
ATOM 1578 C C . GLU A 1 214 ? 7.947 0.334 -12.834 1.00 94.06 214 GLU A C 1
ATOM 1580 O O . GLU A 1 214 ? 8.647 -0.645 -12.570 1.00 94.06 214 GLU A O 1
ATOM 1585 N N . LYS A 1 215 ? 6.774 0.558 -12.231 1.00 95.94 215 LYS A N 1
ATOM 1586 C CA . LYS A 1 215 ? 6.155 -0.340 -11.244 1.00 95.94 215 LYS A CA 1
ATOM 1587 C C . LYS A 1 215 ? 5.949 -1.755 -11.795 1.00 95.94 215 LYS A C 1
ATOM 1589 O O . LYS A 1 215 ? 6.198 -2.732 -11.092 1.00 95.94 215 LYS A O 1
ATOM 1594 N N . THR A 1 216 ? 5.558 -1.891 -13.064 1.00 96.31 216 THR A N 1
ATOM 1595 C CA . THR A 1 216 ? 5.416 -3.203 -13.719 1.00 96.31 216 THR A CA 1
ATOM 1596 C C . THR A 1 216 ? 6.772 -3.872 -13.966 1.00 96.31 216 THR A C 1
ATOM 1598 O O . THR A 1 216 ? 6.893 -5.080 -13.768 1.00 96.31 216 THR A O 1
ATOM 1601 N N . VAL A 1 217 ? 7.819 -3.120 -14.331 1.00 94.06 217 VAL A N 1
ATOM 1602 C CA . VAL A 1 217 ? 9.189 -3.665 -14.428 1.00 94.06 217 VAL A CA 1
ATOM 1603 C C . VAL A 1 217 ? 9.657 -4.209 -13.071 1.00 94.06 217 VAL A C 1
ATOM 1605 O O . VAL A 1 217 ? 10.192 -5.318 -13.016 1.00 94.06 217 VAL A O 1
ATOM 1608 N N . ALA A 1 218 ? 9.408 -3.483 -11.979 1.00 92.50 218 ALA A N 1
ATOM 1609 C CA . ALA A 1 218 ? 9.748 -3.911 -10.619 1.00 92.50 218 ALA A CA 1
ATOM 1610 C C . ALA A 1 218 ? 8.991 -5.177 -10.188 1.00 92.50 218 ALA A C 1
ATOM 1612 O O . ALA A 1 218 ? 9.596 -6.133 -9.697 1.00 92.50 218 ALA A O 1
ATOM 1613 N N . ALA A 1 219 ? 7.681 -5.217 -10.446 1.00 94.38 219 ALA A N 1
ATOM 1614 C CA . ALA A 1 219 ? 6.839 -6.383 -10.204 1.00 94.38 219 ALA A CA 1
ATOM 1615 C C . ALA A 1 219 ? 7.336 -7.615 -10.985 1.00 94.38 219 ALA A C 1
ATOM 1617 O O . ALA A 1 219 ? 7.452 -8.702 -10.420 1.00 94.38 219 ALA A O 1
ATOM 1618 N N . ARG A 1 220 ? 7.695 -7.438 -12.266 1.00 92.62 220 ARG A N 1
ATOM 1619 C CA . ARG A 1 220 ? 8.223 -8.508 -13.127 1.00 92.62 220 ARG A CA 1
ATOM 1620 C C . ARG A 1 220 ? 9.548 -9.069 -12.610 1.00 92.62 220 ARG A C 1
ATOM 1622 O O . ARG A 1 220 ? 9.706 -10.287 -12.603 1.00 92.62 220 ARG A O 1
ATOM 1629 N N . ARG A 1 221 ? 10.472 -8.199 -12.174 1.00 89.12 221 ARG A N 1
ATOM 1630 C CA . ARG A 1 221 ? 11.762 -8.587 -11.564 1.00 89.12 221 ARG A CA 1
ATOM 1631 C C . ARG A 1 221 ? 11.552 -9.437 -10.308 1.00 89.12 221 ARG A C 1
ATOM 1633 O O . ARG A 1 221 ? 12.155 -10.491 -10.189 1.00 89.12 221 ARG A O 1
ATOM 1640 N N . ASN A 1 222 ? 10.614 -9.044 -9.449 1.00 88.62 222 ASN A N 1
ATOM 1641 C CA . ASN A 1 222 ? 10.252 -9.760 -8.219 1.00 88.62 222 ASN A CA 1
ATOM 1642 C C . ASN A 1 222 ? 9.266 -10.929 -8.439 1.00 88.62 222 ASN A C 1
ATOM 1644 O O . ASN A 1 222 ? 8.583 -11.369 -7.516 1.00 88.62 222 ASN A O 1
ATOM 1648 N N . GLY A 1 223 ? 9.134 -11.430 -9.672 1.00 90.50 223 GLY A N 1
ATOM 1649 C CA . GLY A 1 223 ? 8.345 -12.624 -9.986 1.00 90.50 223 GLY A CA 1
ATOM 1650 C C . GLY A 1 223 ? 6.820 -12.490 -9.851 1.00 90.50 223 GLY A C 1
ATOM 1651 O O . GLY A 1 223 ? 6.123 -13.475 -10.114 1.00 90.50 223 GLY A O 1
ATOM 1652 N N . ILE A 1 224 ? 6.291 -11.310 -9.507 1.00 94.88 224 ILE A N 1
ATOM 1653 C CA . ILE A 1 224 ? 4.858 -11.043 -9.302 1.00 94.88 224 ILE A CA 1
ATOM 1654 C C . ILE A 1 224 ? 4.058 -11.420 -10.554 1.00 94.88 224 ILE A C 1
ATOM 1656 O O . ILE A 1 224 ? 4.450 -11.118 -11.682 1.00 94.88 224 ILE A O 1
ATOM 1660 N N . LYS A 1 225 ? 2.920 -12.100 -10.357 1.00 95.94 225 LYS A N 1
ATOM 1661 C CA . LYS A 1 225 ? 2.049 -12.598 -11.441 1.00 95.94 225 LYS A CA 1
ATOM 1662 C C . LYS A 1 225 ? 0.701 -11.888 -11.511 1.00 95.94 225 LYS A C 1
ATOM 1664 O O . LYS A 1 225 ? 0.014 -12.002 -12.521 1.00 95.94 225 LYS A O 1
ATOM 1669 N N . THR A 1 226 ? 0.311 -11.171 -10.458 1.00 97.94 226 THR A N 1
ATOM 1670 C CA . THR A 1 226 ? -0.929 -10.385 -10.407 1.00 97.94 226 THR A CA 1
ATOM 1671 C C . THR A 1 226 ? -0.634 -8.973 -9.908 1.00 97.94 226 THR A C 1
ATOM 1673 O O . THR A 1 226 ? 0.016 -8.830 -8.877 1.00 97.94 226 THR A O 1
ATOM 1676 N N . ILE A 1 227 ? -1.129 -7.942 -10.593 1.00 98.44 227 ILE A N 1
ATOM 1677 C CA . ILE A 1 227 ? -1.062 -6.550 -10.121 1.00 98.44 227 ILE A CA 1
ATOM 1678 C C . ILE A 1 227 ? -2.478 -5.979 -10.042 1.00 98.44 227 ILE A C 1
ATOM 1680 O O . ILE A 1 227 ? -3.189 -5.956 -11.047 1.00 98.44 227 ILE A O 1
ATOM 1684 N N . ILE A 1 228 ? -2.883 -5.504 -8.864 1.00 98.75 228 ILE A N 1
ATOM 1685 C CA . ILE A 1 228 ? -4.089 -4.679 -8.708 1.00 98.75 228 ILE A CA 1
ATOM 1686 C C . ILE A 1 228 ? -3.734 -3.222 -9.038 1.00 98.75 228 ILE A C 1
ATOM 1688 O O . ILE A 1 228 ? -2.735 -2.703 -8.535 1.00 98.75 228 ILE A O 1
ATOM 1692 N N . ILE A 1 229 ? -4.539 -2.585 -9.893 1.00 98.69 229 ILE A N 1
ATOM 1693 C CA . ILE A 1 229 ? -4.348 -1.202 -10.364 1.00 98.69 229 ILE A CA 1
ATOM 1694 C C . ILE A 1 229 ? -5.658 -0.402 -10.274 1.00 98.69 229 ILE A C 1
ATOM 1696 O O . ILE A 1 229 ? -6.735 -1.003 -10.323 1.00 98.69 229 ILE A O 1
ATOM 1700 N N . PRO A 1 230 ? -5.618 0.940 -10.242 1.00 98.75 230 PRO A N 1
ATOM 1701 C CA . PRO A 1 230 ? -6.818 1.761 -10.363 1.00 98.75 230 PRO A CA 1
ATOM 1702 C C . PRO A 1 230 ? -7.417 1.641 -11.769 1.00 98.75 230 PRO A C 1
ATOM 1704 O O . PRO A 1 230 ? -6.702 1.623 -12.774 1.00 98.75 230 PRO A O 1
ATOM 1707 N N . LYS A 1 231 ? -8.747 1.631 -11.875 1.00 98.69 231 LYS A N 1
ATOM 1708 C CA . LYS A 1 231 ? -9.475 1.542 -13.152 1.00 98.69 231 LYS A CA 1
ATOM 1709 C C . LYS A 1 231 ? -9.103 2.664 -14.129 1.00 98.69 231 LYS A C 1
ATOM 1711 O O . LYS A 1 231 ? -9.065 2.430 -15.335 1.00 98.69 231 LYS A O 1
ATOM 1716 N N . GLY A 1 232 ? -8.784 3.854 -13.614 1.00 97.38 232 GLY A N 1
ATOM 1717 C CA . GLY A 1 232 ? -8.342 5.005 -14.410 1.00 97.38 232 GLY A CA 1
ATOM 1718 C C . GLY A 1 232 ? -6.960 4.855 -15.063 1.00 97.38 232 GLY A C 1
ATOM 1719 O O . GLY A 1 232 ? -6.657 5.628 -15.974 1.00 97.38 232 GLY A O 1
ATOM 1720 N N . ASN A 1 233 ? -6.163 3.860 -14.649 1.00 98.19 233 ASN A N 1
ATOM 1721 C CA . ASN A 1 233 ? -4.846 3.547 -15.215 1.00 98.19 233 ASN A CA 1
ATOM 1722 C C . ASN A 1 233 ? -4.867 2.427 -16.279 1.00 98.19 233 ASN A C 1
ATOM 1724 O O . ASN A 1 233 ? -3.818 2.007 -16.759 1.00 98.19 233 ASN A O 1
ATOM 1728 N N . VAL A 1 234 ? -6.042 1.918 -16.678 1.00 98.12 234 VAL A N 1
ATOM 1729 C CA . VAL A 1 234 ? -6.131 0.858 -17.710 1.00 98.12 234 VAL A CA 1
ATOM 1730 C C . VAL A 1 234 ? -5.543 1.304 -19.055 1.00 98.12 234 VAL A C 1
ATOM 1732 O O . VAL A 1 234 ? -4.938 0.490 -19.742 1.00 98.12 234 VAL A O 1
ATOM 1735 N N . ARG A 1 235 ? -5.674 2.590 -19.401 1.00 95.94 235 ARG A N 1
ATOM 1736 C CA . ARG A 1 235 ? -5.074 3.213 -20.597 1.00 95.94 235 ARG A CA 1
ATOM 1737 C C . ARG A 1 235 ? -3.541 3.186 -20.591 1.00 95.94 235 ARG A C 1
ATOM 1739 O O . ARG A 1 235 ? -2.933 2.912 -21.617 1.00 95.94 235 ARG A O 1
ATOM 1746 N N . ASP A 1 236 ? -2.916 3.377 -19.432 1.00 96.69 236 ASP A N 1
ATOM 1747 C CA . ASP A 1 236 ? -1.453 3.461 -19.325 1.00 96.69 236 ASP A CA 1
ATOM 1748 C C . ASP A 1 236 ? -0.792 2.088 -19.541 1.00 96.69 236 ASP A C 1
ATOM 1750 O O . ASP A 1 236 ? 0.408 1.998 -19.788 1.00 96.69 236 ASP A O 1
ATOM 1754 N N . LEU A 1 237 ? -1.574 0.998 -19.505 1.00 96.56 237 LEU A N 1
ATOM 1755 C CA . LEU A 1 237 ? -1.111 -0.336 -19.884 1.00 96.56 237 LEU A CA 1
ATOM 1756 C C . LEU A 1 237 ? -0.645 -0.395 -21.341 1.00 96.56 237 LEU A C 1
ATOM 1758 O O . LEU A 1 237 ? 0.190 -1.245 -21.654 1.00 96.56 237 LEU A O 1
ATOM 1762 N N . ASP A 1 238 ? -1.142 0.465 -22.231 1.00 94.88 238 ASP A N 1
ATOM 1763 C CA . ASP A 1 238 ? -0.744 0.477 -23.643 1.00 94.88 238 ASP A CA 1
ATOM 1764 C C . ASP A 1 238 ? 0.640 1.103 -23.864 1.00 94.88 238 ASP A C 1
ATOM 1766 O O . ASP A 1 238 ? 1.364 0.669 -24.759 1.00 94.88 238 ASP A O 1
ATOM 1770 N N . GLU A 1 239 ? 1.082 1.985 -22.963 1.00 93.12 239 GLU A N 1
ATOM 1771 C CA . GLU A 1 239 ? 2.452 2.520 -22.924 1.00 93.12 239 GLU A CA 1
ATOM 1772 C C . GLU A 1 239 ? 3.487 1.492 -22.420 1.00 93.12 239 GLU A C 1
ATOM 1774 O O . GLU A 1 239 ? 4.700 1.689 -22.553 1.00 93.12 239 GLU A O 1
ATOM 1779 N N . ILE A 1 240 ? 3.029 0.378 -21.834 1.00 95.50 240 ILE A N 1
ATOM 1780 C CA . ILE A 1 240 ? 3.887 -0.684 -21.300 1.00 95.50 240 ILE A CA 1
ATOM 1781 C C . ILE A 1 240 ? 4.243 -1.674 -22.420 1.00 95.50 240 ILE A C 1
ATOM 1783 O O . ILE A 1 240 ? 3.350 -2.361 -22.936 1.00 95.50 240 ILE A O 1
ATOM 1787 N N . PRO A 1 241 ? 5.538 -1.839 -22.770 1.00 95.50 241 PRO A N 1
ATOM 1788 C CA . PRO A 1 241 ? 5.960 -2.771 -23.811 1.00 95.50 241 PRO A CA 1
ATOM 1789 C C . PRO A 1 241 ? 5.476 -4.198 -23.544 1.00 95.50 241 PRO A C 1
ATOM 1791 O O . PRO A 1 241 ? 5.513 -4.676 -22.409 1.00 95.50 241 PRO A O 1
ATOM 1794 N N . VAL A 1 242 ? 5.076 -4.920 -24.596 1.00 94.75 242 VAL A N 1
ATOM 1795 C CA . VAL A 1 242 ? 4.486 -6.271 -24.482 1.00 94.75 242 VAL A CA 1
ATOM 1796 C C . VAL A 1 242 ? 5.372 -7.227 -23.674 1.00 94.75 242 VAL A C 1
ATOM 1798 O O . VAL A 1 242 ? 4.865 -7.972 -22.841 1.00 94.75 242 VAL A O 1
ATOM 1801 N N . HIS A 1 243 ? 6.698 -7.161 -23.833 1.00 91.88 243 HIS A N 1
ATOM 1802 C CA . HIS A 1 243 ? 7.638 -7.998 -23.079 1.00 91.88 243 HIS A CA 1
ATOM 1803 C C . HIS A 1 243 ? 7.693 -7.682 -21.568 1.00 91.88 243 HIS A C 1
ATOM 1805 O O . HIS A 1 243 ? 8.128 -8.535 -20.797 1.00 91.88 243 HIS A O 1
ATOM 1811 N N . VAL A 1 244 ? 7.250 -6.494 -21.135 1.00 92.38 244 VAL A N 1
ATOM 1812 C CA . VAL A 1 244 ? 7.137 -6.092 -19.720 1.00 92.38 244 VAL A CA 1
ATOM 1813 C C . VAL A 1 244 ? 5.803 -6.552 -19.123 1.00 92.38 244 VAL A C 1
ATOM 1815 O O . VAL A 1 244 ? 5.799 -7.098 -18.024 1.00 92.38 244 VAL A O 1
ATOM 1818 N N . LYS A 1 245 ? 4.681 -6.390 -19.843 1.00 94.12 245 LYS A N 1
ATOM 1819 C CA . LYS A 1 245 ? 3.348 -6.827 -19.370 1.00 94.12 245 LYS A CA 1
ATOM 1820 C C . LYS A 1 245 ? 3.060 -8.328 -19.561 1.00 94.12 245 LYS A C 1
ATOM 1822 O O . LYS A 1 245 ? 2.163 -8.864 -18.915 1.00 94.12 245 LYS A O 1
ATOM 1827 N N . SER A 1 246 ? 3.822 -9.031 -20.402 1.00 93.94 246 SER A N 1
ATOM 1828 C CA . SER A 1 246 ? 3.651 -10.473 -20.638 1.00 93.94 246 SER A CA 1
ATOM 1829 C C . SER A 1 246 ? 3.890 -11.310 -19.374 1.00 93.94 246 SER A C 1
ATOM 1831 O O . SER A 1 246 ? 4.896 -11.150 -18.679 1.00 93.94 246 SER A O 1
ATOM 1833 N N . GLY A 1 247 ? 2.957 -12.224 -19.089 1.00 92.50 247 GLY A N 1
ATOM 1834 C CA . GLY A 1 247 ? 2.973 -13.085 -17.901 1.00 92.50 247 GLY A CA 1
ATOM 1835 C C . GLY A 1 247 ? 2.437 -12.438 -16.615 1.00 92.50 247 GLY A C 1
ATOM 1836 O O . GLY A 1 247 ? 2.453 -13.095 -15.574 1.00 92.50 247 GLY A O 1
ATOM 1837 N N . ILE A 1 248 ? 1.948 -11.193 -16.674 1.00 97.31 248 ILE A N 1
ATOM 1838 C CA . ILE A 1 248 ? 1.348 -10.474 -15.542 1.00 97.31 248 ILE A CA 1
ATOM 1839 C C . ILE A 1 248 ? -0.149 -10.268 -15.793 1.00 97.31 248 ILE A C 1
ATOM 1841 O O . ILE A 1 248 ? -0.554 -9.718 -16.816 1.00 97.31 248 ILE A O 1
ATOM 1845 N N . LYS A 1 249 ? -0.990 -10.680 -14.838 1.00 98.19 249 LYS A N 1
ATOM 1846 C CA . LYS A 1 249 ? -2.426 -10.386 -14.842 1.00 98.19 249 LYS A CA 1
ATOM 1847 C C . LYS A 1 249 ? -2.701 -9.064 -14.128 1.00 98.19 249 LYS A C 1
ATOM 1849 O O . LYS A 1 249 ? -2.524 -8.969 -12.915 1.00 98.19 249 LYS A O 1
ATOM 1854 N N . PHE A 1 250 ? -3.216 -8.082 -14.856 1.00 98.44 250 PHE A N 1
ATOM 1855 C CA . PHE A 1 250 ? -3.716 -6.840 -14.270 1.00 98.44 250 PHE A CA 1
ATOM 1856 C C . PHE A 1 250 ? -5.167 -7.001 -13.802 1.00 98.44 250 PHE A C 1
ATOM 1858 O O . PHE A 1 250 ? -5.977 -7.655 -14.464 1.00 98.44 250 PHE A O 1
ATOM 1865 N N . LEU A 1 251 ? -5.487 -6.415 -12.650 1.00 98.56 251 LEU A N 1
ATOM 1866 C CA . LEU A 1 251 ? -6.813 -6.401 -12.035 1.00 98.56 251 LEU A CA 1
ATOM 1867 C C . LEU A 1 251 ? -7.217 -4.941 -11.761 1.00 98.56 251 LEU A C 1
ATOM 1869 O O . LEU A 1 251 ? -6.782 -4.374 -10.759 1.00 98.56 251 LEU A O 1
ATOM 1873 N N . PRO A 1 252 ? -7.985 -4.305 -12.663 1.00 98.62 252 PRO A N 1
ATOM 1874 C CA . PRO A 1 252 ? -8.380 -2.911 -12.509 1.00 98.62 252 PRO A CA 1
ATOM 1875 C C . PRO A 1 252 ? -9.611 -2.766 -11.606 1.00 98.62 252 PRO A C 1
ATOM 1877 O O . PRO A 1 252 ? -10.680 -3.262 -11.960 1.00 98.62 252 PRO A O 1
ATOM 1880 N N . VAL A 1 253 ? -9.465 -2.038 -10.497 1.00 98.75 253 VAL A N 1
ATOM 1881 C CA . VAL A 1 253 ? -10.513 -1.795 -9.484 1.00 98.75 253 VAL A CA 1
ATOM 1882 C C . VAL A 1 253 ? -10.925 -0.321 -9.419 1.00 98.75 253 VAL A C 1
ATOM 1884 O O . VAL A 1 253 ? -10.132 0.570 -9.724 1.00 98.75 253 VAL A O 1
ATOM 1887 N N . THR A 1 254 ? -12.159 -0.041 -9.008 1.00 98.62 254 THR A N 1
ATOM 1888 C CA . THR A 1 254 ? -12.662 1.320 -8.719 1.00 98.62 254 THR A CA 1
ATOM 1889 C C . THR A 1 254 ? -12.735 1.632 -7.226 1.00 98.62 254 THR A C 1
ATOM 1891 O O . THR A 1 254 ? -12.676 2.798 -6.829 1.00 98.62 254 THR A O 1
ATOM 1894 N N . ARG A 1 255 ? -12.865 0.594 -6.399 1.00 98.62 255 ARG A N 1
ATOM 1895 C CA . ARG A 1 255 ? -13.133 0.670 -4.967 1.00 98.62 255 ARG A CA 1
ATOM 1896 C C . ARG A 1 255 ? -12.242 -0.265 -4.158 1.00 98.62 255 ARG A C 1
ATOM 1898 O O . ARG A 1 255 ? -11.800 -1.304 -4.642 1.00 98.62 255 ARG A O 1
ATOM 1905 N N . VAL A 1 256 ? -11.972 0.113 -2.913 1.00 98.44 256 VAL A N 1
ATOM 1906 C CA . VAL A 1 256 ? -11.076 -0.639 -2.023 1.00 98.44 256 VAL A CA 1
ATOM 1907 C C . VAL A 1 256 ? -11.710 -1.938 -1.521 1.00 98.44 256 VAL A C 1
ATOM 1909 O O . VAL A 1 256 ? -10.994 -2.899 -1.268 1.00 98.44 256 VAL A O 1
ATOM 1912 N N . GLU A 1 257 ? -13.040 -2.029 -1.471 1.00 97.69 257 GLU A N 1
ATOM 1913 C CA . GLU A 1 257 ? -13.741 -3.283 -1.178 1.00 97.69 257 GLU A CA 1
ATOM 1914 C C . GLU A 1 257 ? -13.416 -4.365 -2.231 1.00 97.69 257 GLU A C 1
ATOM 1916 O O . GLU A 1 257 ? -13.129 -5.502 -1.865 1.00 97.69 257 GLU A O 1
ATOM 1921 N N . GLU A 1 258 ? -13.306 -3.994 -3.518 1.00 98.31 258 GLU A N 1
ATOM 1922 C CA . GLU A 1 258 ? -12.850 -4.907 -4.583 1.00 98.31 258 GLU A CA 1
ATOM 1923 C C . GLU A 1 258 ? -11.416 -5.410 -4.331 1.00 98.31 258 GLU A C 1
ATOM 1925 O O . GLU A 1 258 ? -11.084 -6.546 -4.665 1.00 98.31 258 GLU A O 1
ATOM 1930 N N . VAL A 1 259 ? -10.550 -4.581 -3.732 1.00 98.44 259 VAL A N 1
ATOM 1931 C CA . VAL A 1 259 ? -9.188 -4.989 -3.348 1.00 98.44 259 VAL A CA 1
ATOM 1932 C C . VAL A 1 259 ? -9.264 -6.067 -2.269 1.00 98.44 259 VAL A C 1
ATOM 1934 O O . VAL A 1 259 ? -8.621 -7.104 -2.415 1.00 98.44 259 VAL A O 1
ATOM 1937 N N . MET A 1 260 ? -10.085 -5.863 -1.233 1.00 97.62 260 MET A N 1
ATOM 1938 C CA . MET A 1 260 ? -10.233 -6.804 -0.115 1.00 97.62 260 MET A CA 1
ATOM 1939 C C . MET A 1 260 ? -10.710 -8.187 -0.587 1.00 97.62 260 MET A C 1
ATOM 1941 O O . MET A 1 260 ? -10.122 -9.197 -0.195 1.00 97.62 260 MET A O 1
ATOM 1945 N N . ASP A 1 261 ? -11.686 -8.242 -1.499 1.00 96.00 261 ASP A N 1
ATOM 1946 C CA . ASP A 1 261 ? -12.170 -9.495 -2.103 1.00 96.00 261 ASP A CA 1
ATOM 1947 C C . ASP A 1 261 ? -11.093 -10.211 -2.945 1.00 96.00 261 ASP A C 1
ATOM 1949 O O . ASP A 1 261 ? -10.999 -11.443 -2.955 1.00 96.00 261 ASP A O 1
ATOM 1953 N N . LEU A 1 262 ? -10.251 -9.452 -3.657 1.00 96.75 262 LEU A N 1
ATOM 1954 C CA . LEU A 1 262 ? -9.202 -9.993 -4.528 1.00 96.75 262 LEU A CA 1
ATOM 1955 C C . LEU A 1 262 ? -7.960 -10.483 -3.767 1.00 96.75 262 LEU A C 1
ATOM 1957 O O . LEU A 1 262 ? -7.307 -11.436 -4.221 1.00 96.75 262 LEU A O 1
ATOM 1961 N N . VAL A 1 263 ? -7.614 -9.838 -2.647 1.00 97.12 263 VAL A N 1
ATOM 1962 C CA . VAL A 1 263 ? -6.427 -10.161 -1.833 1.00 97.12 263 VAL A CA 1
ATOM 1963 C C . VAL A 1 263 ? -6.715 -11.177 -0.731 1.00 97.12 263 VAL A C 1
ATOM 1965 O O . VAL A 1 263 ? -5.819 -11.960 -0.414 1.00 97.12 263 VAL A O 1
ATOM 1968 N N . PHE A 1 264 ? -7.941 -11.235 -0.198 1.00 94.50 264 PHE A N 1
ATOM 1969 C CA . PHE A 1 264 ? -8.346 -12.178 0.848 1.00 94.50 264 PHE A CA 1
ATOM 1970 C C . PHE A 1 264 ? -9.403 -13.180 0.344 1.00 94.50 264 PHE A C 1
ATOM 1972 O O . PHE A 1 264 ? -10.576 -13.086 0.726 1.00 94.50 264 PHE A O 1
ATOM 1979 N N . PRO A 1 265 ? -9.018 -14.185 -0.469 1.00 78.00 265 PRO A N 1
ATOM 1980 C CA . PRO A 1 265 ? -9.959 -15.186 -0.963 1.00 78.00 265 PRO A CA 1
ATOM 1981 C C . PRO A 1 265 ? -10.693 -15.900 0.189 1.00 78.00 265 PRO A C 1
ATOM 1983 O O . PRO A 1 265 ? -10.125 -16.050 1.281 1.00 78.00 265 PRO A O 1
ATOM 1986 N N . PRO A 1 266 ? -11.937 -16.368 -0.032 1.00 73.19 266 PRO A N 1
ATOM 1987 C CA . PRO A 1 266 ? -12.663 -17.151 0.962 1.00 73.19 266 PRO A CA 1
ATOM 1988 C C . PRO A 1 266 ? -11.862 -18.402 1.330 1.00 73.19 266 PRO A C 1
ATOM 1990 O O . PRO A 1 266 ? -11.177 -18.986 0.482 1.00 73.19 266 PRO A O 1
ATOM 1993 N N . GLU A 1 267 ? -11.942 -18.820 2.595 1.00 66.12 267 GLU A N 1
ATOM 1994 C CA . GLU A 1 267 ? -11.230 -20.012 3.040 1.00 66.12 267 GLU A CA 1
ATOM 1995 C C . GLU A 1 267 ? -11.676 -21.227 2.225 1.00 66.12 267 GLU A C 1
ATOM 1997 O O . GLU A 1 267 ? -12.830 -21.658 2.275 1.00 66.12 267 GLU A O 1
ATOM 2002 N N . LYS A 1 268 ? -10.731 -21.831 1.497 1.00 52.47 268 LYS A N 1
ATOM 2003 C CA . LYS A 1 268 ? -10.914 -23.197 1.015 1.00 52.47 268 LYS A CA 1
ATOM 2004 C C . LYS A 1 268 ? -10.993 -24.082 2.248 1.00 52.47 268 LYS A C 1
ATOM 2006 O O . LYS A 1 268 ? -9.960 -24.351 2.861 1.00 52.47 268 LYS A O 1
ATOM 2011 N N . SER A 1 269 ? -12.206 -24.515 2.592 1.00 41.56 269 SER A N 1
ATOM 2012 C CA . SER A 1 269 ? -12.468 -25.444 3.690 1.00 41.56 269 SER A CA 1
ATOM 2013 C C . SER A 1 269 ? -11.414 -26.547 3.673 1.00 41.56 269 SER A C 1
ATOM 2015 O O . SER A 1 269 ? -11.322 -27.283 2.684 1.00 41.56 269 SER A O 1
ATOM 2017 N N . ARG A 1 270 ? -10.594 -26.641 4.729 1.00 42.50 270 ARG A N 1
ATOM 2018 C CA . ARG A 1 270 ? -9.588 -27.702 4.847 1.00 42.50 270 ARG A CA 1
ATOM 2019 C C . ARG A 1 270 ? -10.317 -29.040 4.838 1.00 42.50 270 ARG A C 1
ATOM 2021 O O . ARG A 1 270 ? -10.826 -29.477 5.868 1.00 42.50 270 ARG A O 1
ATOM 2028 N N . ALA A 1 271 ? -10.360 -29.684 3.673 1.00 42.16 271 ALA A N 1
ATOM 2029 C CA . ALA A 1 271 ? -10.760 -31.072 3.564 1.00 42.16 271 ALA A CA 1
ATOM 2030 C C . ALA A 1 271 ? -9.859 -31.850 4.523 1.00 42.16 271 ALA A C 1
ATOM 2032 O O . ALA A 1 271 ? -8.636 -31.855 4.352 1.00 42.16 271 ALA A O 1
ATOM 2033 N N . LYS A 1 272 ? -10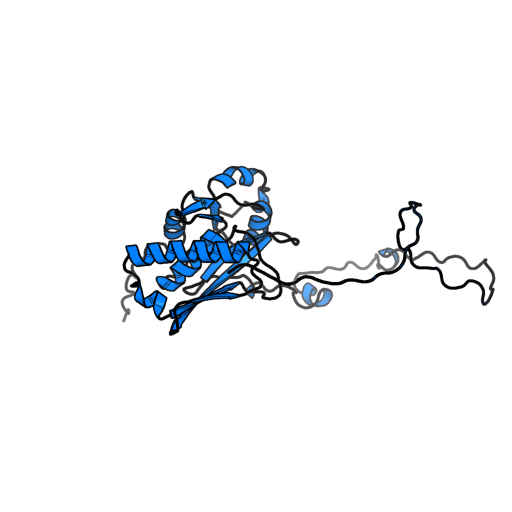.450 -32.426 5.576 1.00 39.47 272 LYS A N 1
ATOM 2034 C CA . LYS A 1 272 ? -9.703 -33.238 6.532 1.00 39.47 272 LYS A CA 1
ATOM 2035 C C . LYS A 1 272 ? -9.034 -34.351 5.734 1.00 39.47 272 LYS A C 1
ATOM 2037 O O . LYS A 1 272 ? -9.723 -35.241 5.237 1.00 39.47 272 LYS A O 1
ATOM 2042 N N . LYS A 1 273 ? -7.703 -34.318 5.631 1.00 39.41 273 LYS A N 1
ATOM 2043 C CA . LYS A 1 273 ? -6.958 -35.558 5.438 1.00 39.41 273 LYS A CA 1
ATOM 2044 C C . LYS A 1 273 ? -7.283 -36.391 6.671 1.00 39.41 273 LYS A C 1
ATOM 2046 O O . LYS A 1 273 ? -6.885 -36.022 7.769 1.00 39.41 273 LYS A O 1
ATOM 2051 N N . ALA A 1 274 ? -8.112 -37.414 6.499 1.00 43.97 274 ALA A N 1
ATOM 2052 C CA . ALA A 1 274 ? -8.284 -38.419 7.528 1.00 43.97 274 ALA A CA 1
ATOM 2053 C C . ALA A 1 274 ? -6.943 -39.143 7.672 1.00 43.97 274 ALA A C 1
ATOM 2055 O O . ALA A 1 274 ? -6.347 -39.511 6.656 1.00 43.97 274 ALA A O 1
ATOM 2056 N N . ASP A 1 275 ? -6.467 -39.313 8.903 1.00 49.41 275 ASP A N 1
ATOM 2057 C CA . ASP A 1 275 ? -5.223 -40.031 9.158 1.00 49.41 275 ASP A CA 1
ATOM 2058 C C . ASP A 1 275 ? -5.392 -41.498 8.748 1.00 49.41 275 ASP A C 1
ATOM 2060 O O . ASP A 1 275 ? -6.146 -42.273 9.341 1.00 49.41 275 ASP A O 1
ATOM 2064 N N . GLY A 1 276 ? -4.739 -41.837 7.638 1.00 49.91 276 GLY A N 1
ATOM 2065 C CA . GLY A 1 276 ? -4.909 -43.085 6.909 1.00 49.91 276 GLY A CA 1
ATOM 2066 C C . GLY A 1 276 ? -4.020 -44.207 7.427 1.00 49.91 276 GLY A C 1
ATOM 2067 O O . GLY A 1 276 ? -3.157 -44.648 6.680 1.00 49.91 276 GLY A O 1
ATOM 2068 N N . LYS A 1 277 ? -4.309 -44.646 8.657 1.00 41.03 277 LYS A N 1
ATOM 2069 C CA . LYS A 1 277 ? -4.049 -45.982 9.228 1.00 41.03 277 LYS A CA 1
ATOM 2070 C C . LYS A 1 277 ? -2.627 -46.562 9.110 1.00 41.03 277 LYS A C 1
ATOM 2072 O O . LYS A 1 277 ? -2.338 -47.231 8.096 1.00 41.03 277 LYS A O 1
#

Sequence (277 aa):
MAADSAEAADEKDASGKTENAATGTAAREPVAKDALGHNSDAPVNEIPDALSFIDKEKTYTIDSADLNKYLGKPVFDESEVKKAVVPGTAIGLAWTSMGGDTLLIESIAFPGKGSVELTGQMGDVMKESAEIALNWVKRSILEQKIKESDWFEKNVIHLHIPEGATPKDGPSAGITMATTFMSLLTGRVIKSNLAMTGELSLTGQVLPIGGLREKTVAARRNGIKTIIIPKGNVRDLDEIPVHVKSGIKFLPVTRVEEVMDLVFPPEKSRAKKADGK

Mean predicted aligned error: 13.77 Å

Organism: NCBI:txid138851

Radius of gyration: 30.33 Å; Cα contacts (8 Å, |Δi|>4): 430; chains: 1; bounding box: 83×101×60 Å

InterPro domains:
  IPR008268 Peptidase S16, active site [PS01046] (169-177)
  IPR008269 Peptidase S16, Lon proteolytic domain [PF05362] (62-263)
  IPR008269 Peptidase S16, Lon proteolytic domain [PS51786] (84-266)
  IPR014721 Small ribosomal subunit protein uS5 domain 2-type fold, subgroup [G3DSA:3.30.230.10] (80-275)
  IPR020568 Ribosomal protein uS5 domain 2-type superfamily [SSF54211] (87-264)
  IPR027065 Lon protease [PTHR43718] (57-271)

Secondary structure (DSSP, 8-state):
--------------------------PPPPP---S----TTS-------GGGGS-TT-PPP--TTTHHHHH-S-SS-GGGS----STTEEEEEEEETTEEEEEEEEEEEEESSSEEEEESSB-HHHHHHHHHHHHHHHHHHHHTTSS-GGGGTSEEEEEE-S-TTS-B-SSTTHHHHHHHHHHHHHTPPPPTTEEE--EE-TT-BEE--S-HHHHHHHHHHTT--EEEEEGGGTGGGGGS-HHHHTT-EEEEESBHHHHHHHHSPPP----------

Solvent-accessible surface area (backbone atoms only — not comparable to full-atom values): 16594 Å² total; per-residue (Å²): 139,81,90,88,86,85,88,83,92,82,90,88,89,90,86,90,88,80,89,86,89,81,90,80,83,89,76,82,83,86,83,80,82,90,78,84,91,75,78,89,81,67,79,82,75,73,81,76,57,77,71,76,77,53,64,87,86,65,84,83,86,81,59,85,78,49,41,50,80,77,71,40,74,79,94,71,60,86,81,71,52,79,74,44,80,46,49,3,23,25,35,22,39,39,69,51,100,92,41,31,39,66,39,52,36,40,39,52,72,46,84,42,72,44,47,77,44,82,49,29,45,63,35,70,53,28,49,53,24,45,52,36,16,46,53,42,38,52,51,53,34,47,77,68,64,70,47,63,75,65,55,58,50,43,21,29,38,38,39,41,31,77,62,66,82,51,78,42,64,51,42,33,40,10,52,28,47,26,46,11,54,45,13,43,70,70,62,44,49,44,53,74,54,44,34,26,35,14,20,50,46,73,88,39,40,31,38,65,64,82,54,63,54,39,21,41,49,24,34,50,74,58,64,33,38,32,37,39,35,17,48,80,42,62,69,59,55,75,78,33,54,66,86,58,52,58,82,47,46,77,44,68,33,62,37,48,67,60,49,51,58,71,35,51,64,79,82,76,75,80,74,75,79,71,86,81,125

Nearest PDB structures (foldseek):
  7p0m-assembly1_F  TM=9.183E-01  e=3.660E-26  Homo sapiens
  7p0m-assembly1_E  TM=9.375E-01  e=6.336E-26  Homo sapiens
  6wys-assembly1_A  TM=9.077E-01  e=1.166E-25  Homo sapiens
  7p09-assembly1_F  TM=9.144E-01  e=2.739E-25  Homo sapiens
  7p09-assembly1_E  TM=9.351E-01  e=1.707E-24  Homo sapiens